Protein AF-A0A6L9J609-F1 (afdb_monomer)

Structure (mmCIF, N/CA/C/O backbone):
data_AF-A0A6L9J609-F1
#
_entry.id   AF-A0A6L9J609-F1
#
loop_
_atom_site.group_PDB
_atom_site.id
_atom_site.type_symbol
_atom_site.label_atom_id
_atom_site.label_alt_id
_atom_site.label_comp_id
_atom_site.label_asym_id
_atom_site.label_entity_id
_atom_site.label_seq_id
_atom_site.pdbx_PDB_ins_code
_atom_site.Cartn_x
_atom_site.Cartn_y
_atom_site.Cartn_z
_atom_site.occupancy
_atom_site.B_iso_or_equiv
_atom_site.auth_seq_id
_atom_site.auth_comp_id
_atom_site.auth_asym_id
_atom_site.auth_atom_id
_atom_site.pdbx_PDB_model_num
ATOM 1 N N . MET A 1 1 ? -33.074 -37.005 58.793 1.00 42.16 1 MET A N 1
ATOM 2 C CA . MET A 1 1 ? -33.582 -37.024 57.407 1.00 42.16 1 MET A CA 1
ATOM 3 C C . MET A 1 1 ? -34.047 -35.616 57.082 1.00 42.16 1 MET A C 1
ATOM 5 O O . MET A 1 1 ? -35.097 -35.226 57.562 1.00 42.16 1 MET A O 1
ATOM 9 N N . ASN A 1 2 ? -33.217 -34.836 56.387 1.00 37.22 2 ASN A N 1
ATOM 10 C CA . ASN A 1 2 ? -33.549 -33.485 55.930 1.00 37.22 2 ASN A CA 1
ATOM 11 C C . ASN A 1 2 ? -33.507 -33.498 54.402 1.00 37.22 2 ASN A C 1
ATOM 13 O O . ASN A 1 2 ? -32.431 -33.603 53.817 1.00 37.22 2 ASN A O 1
ATOM 17 N N . GLU A 1 3 ? -34.676 -33.423 53.775 1.00 45.78 3 GLU A N 1
ATOM 18 C CA . GLU A 1 3 ? -34.825 -33.213 52.338 1.00 45.78 3 GLU A CA 1
ATOM 19 C C . GLU A 1 3 ? -34.710 -31.711 52.047 1.00 45.78 3 GLU A C 1
ATOM 21 O O . GLU A 1 3 ? -35.581 -30.922 52.410 1.00 45.78 3 GLU A O 1
ATOM 26 N N . SER A 1 4 ? -33.611 -31.296 51.412 1.00 50.62 4 SER A N 1
ATOM 27 C CA . SER A 1 4 ? -33.460 -29.943 50.872 1.00 50.62 4 SER A CA 1
ATOM 28 C C . SER A 1 4 ? -33.868 -29.934 49.399 1.00 50.62 4 SER A C 1
ATOM 30 O O . SER A 1 4 ? -33.176 -30.498 48.549 1.00 50.62 4 SER A O 1
ATOM 32 N N . SER A 1 5 ? -34.987 -29.278 49.105 1.00 52.84 5 SER A N 1
ATOM 33 C CA . SER A 1 5 ? -35.517 -29.063 47.762 1.00 52.84 5 SER A CA 1
ATOM 34 C C . SER A 1 5 ? -34.639 -28.095 46.957 1.00 52.84 5 SER A C 1
ATOM 36 O O . SER A 1 5 ? -34.458 -26.924 47.299 1.00 52.84 5 SER A O 1
ATOM 38 N N . GLY A 1 6 ? -34.072 -28.599 45.859 1.00 51.84 6 GLY A N 1
ATOM 39 C CA . GLY A 1 6 ? -33.293 -27.822 44.900 1.00 51.84 6 GLY A CA 1
ATOM 40 C C . GLY A 1 6 ? -34.189 -26.939 44.029 1.00 51.84 6 GLY A C 1
ATOM 41 O O . GLY A 1 6 ? -34.990 -27.435 43.241 1.00 51.84 6 GLY A O 1
ATOM 42 N N . LYS A 1 7 ? -34.033 -25.616 44.150 1.00 52.66 7 LYS A N 1
ATOM 43 C CA . LYS A 1 7 ? -34.617 -24.628 43.233 1.00 52.66 7 LYS A CA 1
ATOM 44 C C . LYS A 1 7 ? -33.864 -24.651 41.901 1.00 52.66 7 LYS A C 1
ATOM 46 O O . LYS A 1 7 ? -32.691 -24.289 41.845 1.00 52.66 7 LYS A O 1
ATOM 51 N N . SER A 1 8 ? -34.557 -25.029 40.829 1.00 52.47 8 SER A N 1
ATOM 52 C CA . SER A 1 8 ? -34.090 -24.900 39.448 1.00 52.47 8 SER A CA 1
ATOM 53 C C . SER A 1 8 ? -34.000 -23.420 39.058 1.00 52.47 8 SER A C 1
ATOM 55 O O . SER A 1 8 ? -35.017 -22.725 38.983 1.00 52.47 8 SER A O 1
ATOM 57 N N . SER A 1 9 ? -32.789 -22.928 38.805 1.00 53.69 9 SER A N 1
ATOM 58 C CA . SER A 1 9 ? -32.545 -21.604 38.236 1.00 53.69 9 SER A CA 1
ATOM 59 C C . SER A 1 9 ? -32.968 -21.585 36.765 1.00 53.69 9 SER A C 1
ATOM 61 O O . SER A 1 9 ? -32.343 -22.202 35.906 1.00 53.69 9 SER A O 1
ATOM 63 N N . GLY A 1 10 ? -34.059 -20.875 36.476 1.00 53.47 10 GLY A N 1
ATOM 64 C CA . GLY A 1 10 ? -34.502 -20.597 35.115 1.00 53.47 10 GLY A CA 1
ATOM 65 C C . GLY A 1 10 ? -33.488 -19.715 34.390 1.00 53.47 10 GLY A C 1
ATOM 66 O O . GLY A 1 10 ? -33.320 -18.542 34.718 1.00 53.47 10 GLY A O 1
ATOM 67 N N . THR A 1 11 ? -32.810 -20.282 33.400 1.00 57.78 11 THR A N 1
ATOM 68 C CA . THR A 1 11 ? -31.999 -19.561 32.422 1.00 57.78 11 THR A CA 1
ATOM 69 C C . THR A 1 11 ? -32.924 -18.865 31.430 1.00 57.78 11 THR A C 1
ATOM 71 O O . THR A 1 11 ? -33.473 -19.481 30.519 1.00 57.78 11 THR A O 1
ATOM 74 N N . THR A 1 12 ? -33.115 -17.557 31.596 1.00 56.50 12 THR A N 1
ATOM 75 C CA . THR A 1 12 ? -33.746 -16.723 30.572 1.00 56.50 12 THR A CA 1
ATOM 76 C C . THR A 1 12 ? -32.845 -16.675 29.332 1.00 56.50 12 THR A C 1
ATOM 78 O O . THR A 1 12 ? -31.657 -16.357 29.447 1.00 56.50 12 THR A O 1
ATOM 81 N N . PRO A 1 13 ? -33.367 -16.985 28.132 1.00 56.38 13 PRO A N 1
ATOM 82 C CA . PRO A 1 13 ? -32.598 -16.863 26.907 1.00 56.38 13 PRO A CA 1
ATOM 83 C C . PRO A 1 13 ? -32.298 -15.382 26.665 1.00 56.38 13 PRO A C 1
ATOM 85 O O . PRO A 1 13 ? -33.198 -14.563 26.484 1.00 56.38 13 PRO A O 1
ATOM 88 N N . VAL A 1 14 ? -31.012 -15.031 26.684 1.00 54.59 14 VAL A N 1
ATOM 89 C CA . VAL A 1 14 ? -30.532 -13.713 26.267 1.00 54.59 14 VAL A CA 1
ATOM 90 C C . VAL A 1 14 ? -30.732 -13.624 24.760 1.00 54.59 14 VAL A C 1
ATOM 92 O O . VAL A 1 14 ? -29.898 -14.071 23.974 1.00 54.59 14 VAL A O 1
ATOM 95 N N . THR A 1 15 ? -31.867 -13.068 24.351 1.00 48.09 15 THR A N 1
ATOM 96 C CA . THR A 1 15 ? -32.141 -12.713 22.962 1.00 48.09 15 THR A CA 1
ATOM 97 C C . THR A 1 15 ? -31.188 -11.586 22.575 1.00 48.09 15 THR A C 1
ATOM 99 O O . THR A 1 15 ? -31.453 -10.407 22.807 1.00 48.09 15 THR A O 1
ATOM 102 N N . THR A 1 16 ? -30.029 -11.936 22.018 1.00 46.56 16 THR A N 1
ATOM 103 C CA . THR A 1 16 ? -29.123 -10.979 21.388 1.00 46.56 16 THR A CA 1
ATOM 104 C C . THR A 1 16 ? -29.813 -10.420 20.148 1.00 46.56 16 THR A C 1
ATOM 106 O O . THR A 1 16 ? -29.753 -10.981 19.057 1.00 46.56 16 THR A O 1
ATOM 109 N N . LEU A 1 17 ? -30.501 -9.291 20.326 1.00 42.16 17 LEU A N 1
ATOM 110 C C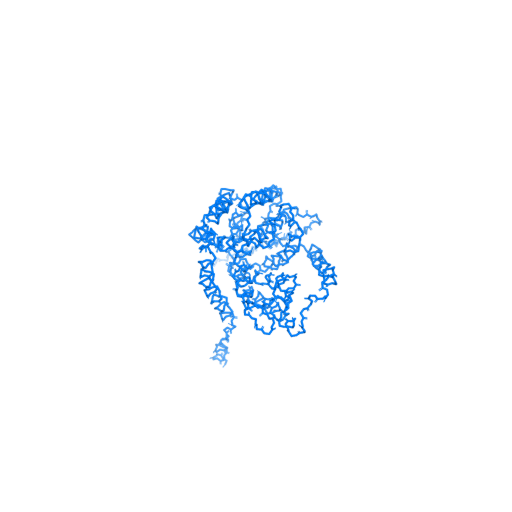A . LEU A 1 17 ? -30.987 -8.439 19.247 1.00 42.16 17 LEU A CA 1
ATOM 111 C C . LEU A 1 17 ? -29.778 -7.921 18.455 1.00 42.16 17 LEU A C 1
ATOM 113 O O . LEU A 1 17 ? -29.267 -6.824 18.680 1.00 42.16 17 LEU A O 1
ATOM 117 N N . HIS A 1 18 ? -29.296 -8.732 17.515 1.00 46.81 18 HIS A N 1
ATOM 118 C CA . HIS A 1 18 ? -28.440 -8.279 16.431 1.00 46.81 18 HIS A CA 1
ATOM 119 C C . HIS A 1 18 ? -29.287 -7.396 15.518 1.00 46.81 18 HIS A C 1
ATOM 121 O O . HIS A 1 18 ? -29.840 -7.852 14.520 1.00 46.81 18 HIS A O 1
ATOM 127 N N . GLY A 1 19 ? -29.410 -6.121 15.896 1.00 47.34 19 GLY A N 1
ATOM 128 C CA . GLY A 1 19 ? -29.986 -5.090 15.049 1.00 47.34 19 GLY A CA 1
ATOM 129 C C . GLY A 1 19 ? -29.306 -5.137 13.687 1.00 47.34 19 GLY A C 1
ATOM 130 O O . GLY A 1 19 ? -28.103 -4.900 13.569 1.00 47.34 19 GLY A O 1
ATOM 131 N N . THR A 1 20 ? -30.073 -5.502 12.664 1.00 47.97 20 THR A N 1
ATOM 132 C CA . THR A 1 20 ? -29.632 -5.464 11.275 1.00 47.97 20 THR A CA 1
ATOM 133 C C . THR A 1 20 ? -29.213 -4.034 10.946 1.00 47.97 20 THR A C 1
ATOM 135 O O . THR A 1 20 ? -30.042 -3.131 11.085 1.00 47.97 20 THR A O 1
ATOM 138 N N . PRO A 1 21 ? -27.956 -3.798 10.532 1.00 52.78 21 PRO A N 1
ATOM 139 C CA . PRO A 1 21 ? -27.494 -2.462 10.197 1.00 52.78 21 PRO A CA 1
ATOM 140 C C . PRO A 1 21 ? -28.328 -1.940 9.027 1.00 52.78 21 PRO A C 1
ATOM 142 O O . PRO A 1 21 ? -28.285 -2.483 7.921 1.00 52.78 21 PRO A O 1
ATOM 145 N N . THR A 1 22 ? -29.133 -0.916 9.298 1.00 50.44 22 THR A N 1
ATOM 146 C CA . THR A 1 22 ? -29.904 -0.186 8.296 1.00 50.44 22 THR A CA 1
ATOM 147 C C . THR A 1 22 ? -28.937 0.399 7.266 1.00 50.44 22 THR A C 1
ATOM 149 O O . THR A 1 22 ? -27.844 0.850 7.599 1.00 50.44 22 THR A O 1
ATOM 152 N N . GLY A 1 23 ? -29.296 0.299 5.984 1.00 48.47 23 GLY A N 1
ATOM 153 C CA . GLY A 1 23 ? -28.396 0.443 4.832 1.00 48.47 23 GLY A CA 1
ATOM 154 C C . GLY A 1 23 ? -27.880 1.852 4.520 1.00 48.47 23 GLY A C 1
ATOM 155 O O . GLY A 1 23 ? -27.708 2.172 3.344 1.00 48.47 23 GLY A O 1
ATOM 156 N N . THR A 1 24 ? -27.632 2.694 5.522 1.00 57.19 24 THR A N 1
ATOM 157 C CA . THR A 1 24 ? -26.923 3.960 5.330 1.00 57.19 24 THR A CA 1
ATOM 158 C C . THR A 1 24 ? -25.437 3.691 5.080 1.00 57.19 24 THR A C 1
ATOM 160 O O . THR A 1 24 ? -24.817 2.823 5.702 1.00 57.19 24 THR A O 1
ATOM 163 N N . LEU A 1 25 ? -24.857 4.408 4.112 1.00 60.28 25 LEU A N 1
ATOM 164 C CA . LEU A 1 25 ? -23.415 4.384 3.866 1.00 60.28 25 LEU A CA 1
ATOM 165 C C . LEU A 1 25 ? -22.706 4.806 5.157 1.00 60.28 25 LEU A C 1
ATOM 167 O O . LEU A 1 25 ? -22.912 5.910 5.659 1.00 60.28 25 LEU A O 1
ATOM 171 N N . ASN A 1 26 ? -21.894 3.911 5.716 1.00 83.06 26 ASN A N 1
ATOM 172 C CA . ASN A 1 26 ? -21.143 4.211 6.925 1.00 83.06 26 ASN A CA 1
ATOM 173 C C . ASN A 1 26 ? -19.957 5.108 6.543 1.00 83.06 26 ASN A C 1
ATOM 175 O O . ASN A 1 26 ? -18.931 4.624 6.058 1.00 83.06 26 ASN A O 1
ATOM 179 N N . ASN A 1 27 ? -20.106 6.418 6.755 1.00 89.56 27 ASN A N 1
ATOM 180 C CA . ASN A 1 27 ? -19.077 7.417 6.456 1.00 89.56 27 ASN A CA 1
ATOM 181 C C . ASN A 1 27 ? -17.735 7.091 7.131 1.00 89.56 27 ASN A C 1
ATOM 183 O O . ASN A 1 27 ? -16.687 7.320 6.529 1.00 89.56 27 ASN A O 1
ATOM 187 N N . THR A 1 28 ? -17.749 6.492 8.330 1.00 90.44 28 THR A N 1
ATOM 188 C CA . THR A 1 28 ? -16.535 6.053 9.038 1.00 90.44 28 THR A CA 1
ATOM 189 C C . THR A 1 28 ? -15.755 5.037 8.207 1.00 90.44 28 THR A C 1
ATOM 191 O O . THR A 1 28 ? -14.544 5.180 8.033 1.00 90.44 28 THR A O 1
ATOM 194 N N . ARG A 1 29 ? -16.444 4.064 7.602 1.00 91.56 29 ARG A N 1
ATOM 195 C CA . ARG A 1 29 ? -15.825 3.041 6.747 1.00 91.56 29 ARG A CA 1
ATOM 196 C C . ARG A 1 29 ? -15.180 3.616 5.499 1.00 91.56 29 ARG A C 1
ATOM 198 O O . ARG A 1 29 ? -14.030 3.300 5.210 1.00 91.56 29 ARG A O 1
ATOM 205 N N . TRP A 1 30 ? -15.873 4.495 4.791 1.00 92.69 30 TRP A N 1
ATOM 206 C CA . TRP A 1 30 ? -15.307 5.109 3.591 1.00 92.69 30 TRP A CA 1
ATOM 207 C C . TRP A 1 30 ? -14.124 6.023 3.908 1.00 92.69 30 TRP A C 1
ATOM 209 O O . TRP A 1 30 ? -13.117 5.971 3.207 1.00 92.69 30 TRP A O 1
ATOM 219 N N . SER A 1 31 ? -14.175 6.773 5.013 1.00 93.69 31 SER A N 1
ATOM 220 C CA . SER A 1 31 ? -13.016 7.553 5.464 1.00 93.69 31 SER A CA 1
ATOM 221 C C . SER A 1 31 ? -11.829 6.684 5.898 1.00 93.69 31 SER A C 1
ATOM 223 O O . SER A 1 31 ? -10.686 7.057 5.647 1.00 93.69 31 SER A O 1
ATOM 225 N N . TRP A 1 32 ? -12.075 5.502 6.479 1.00 92.12 32 TRP A N 1
ATOM 226 C CA . TRP A 1 32 ? -11.024 4.525 6.780 1.00 92.12 32 TRP A CA 1
ATOM 227 C C . TRP A 1 32 ? -10.351 4.023 5.502 1.00 92.12 32 TRP A C 1
ATOM 229 O O . TRP A 1 32 ? -9.127 3.993 5.404 1.00 92.12 32 TRP A O 1
ATOM 239 N N . TYR A 1 33 ? -11.150 3.672 4.498 1.00 92.88 33 TYR A N 1
ATOM 240 C CA . TYR A 1 33 ? -10.638 3.200 3.219 1.00 92.88 33 TYR A CA 1
ATOM 241 C C . TYR A 1 33 ? -9.883 4.267 2.438 1.00 92.88 33 TYR A C 1
ATOM 243 O O . TYR A 1 33 ? -8.847 3.956 1.849 1.00 92.88 33 TYR A O 1
ATOM 251 N N . LEU A 1 34 ? -10.346 5.516 2.484 1.00 94.62 34 LEU A N 1
ATOM 252 C CA . LEU A 1 34 ? -9.612 6.651 1.937 1.00 94.62 34 LEU A CA 1
ATOM 253 C C . LEU A 1 34 ? -8.248 6.799 2.619 1.00 94.62 34 LEU A C 1
ATOM 255 O O . LEU A 1 34 ? -7.237 6.904 1.932 1.00 94.62 34 LEU A O 1
ATOM 259 N N . LEU A 1 35 ? -8.210 6.755 3.954 1.00 94.44 35 LEU A N 1
ATOM 260 C CA . LEU A 1 35 ? -6.973 6.864 4.725 1.00 94.44 35 LEU A CA 1
ATOM 261 C C . LEU A 1 35 ? -5.983 5.746 4.385 1.00 94.44 35 LEU A C 1
ATOM 263 O O . LEU A 1 35 ? -4.826 6.026 4.083 1.00 94.44 35 LEU A O 1
ATOM 267 N N . VAL A 1 36 ? -6.438 4.490 4.411 1.00 93.06 36 VAL A N 1
ATOM 268 C CA . VAL A 1 36 ? -5.586 3.333 4.107 1.00 93.06 36 VAL A CA 1
ATOM 269 C C . VAL A 1 36 ? -5.077 3.392 2.670 1.00 93.06 36 VAL A C 1
ATOM 271 O O . VAL A 1 36 ? -3.892 3.169 2.451 1.00 93.06 36 VAL A O 1
ATOM 274 N N . SER A 1 37 ? -5.933 3.744 1.707 1.00 93.56 37 SER A N 1
ATOM 275 C CA . SER A 1 37 ? -5.527 3.858 0.301 1.00 93.56 37 SER A CA 1
ATOM 276 C C . SER A 1 37 ? -4.524 4.985 0.095 1.00 93.56 37 SER A C 1
ATOM 278 O O . SER A 1 37 ? -3.512 4.772 -0.556 1.00 93.56 37 SER A O 1
ATOM 280 N N . LEU A 1 38 ? -4.755 6.165 0.678 1.00 92.94 38 LEU A N 1
ATOM 281 C CA . LEU A 1 38 ? -3.826 7.289 0.566 1.00 92.94 38 LEU A CA 1
ATOM 282 C C . LEU A 1 38 ? -2.466 6.956 1.165 1.00 92.94 38 LEU A C 1
ATOM 284 O O . LEU A 1 38 ? -1.452 7.187 0.516 1.00 92.94 38 LEU A O 1
ATOM 288 N N . ILE A 1 39 ? -2.435 6.387 2.371 1.00 91.00 39 ILE A N 1
ATOM 289 C CA . ILE A 1 39 ? -1.185 5.994 3.025 1.00 91.00 39 ILE A CA 1
ATOM 290 C C . ILE A 1 39 ? -0.462 4.929 2.199 1.00 91.00 39 ILE A C 1
ATOM 292 O O . ILE A 1 39 ? 0.729 5.080 1.936 1.00 91.00 39 ILE A O 1
ATOM 296 N N . ALA A 1 40 ? -1.165 3.881 1.770 1.00 91.19 40 ALA A N 1
ATOM 297 C CA . ALA A 1 40 ? -0.562 2.790 1.019 1.00 91.19 40 ALA A CA 1
ATOM 298 C C . ALA A 1 40 ? -0.049 3.256 -0.349 1.00 91.19 40 ALA A C 1
ATOM 300 O O . ALA A 1 40 ? 1.119 3.063 -0.655 1.00 91.19 40 ALA A O 1
ATOM 301 N N . VAL A 1 41 ? -0.863 3.968 -1.133 1.00 89.62 41 VAL A N 1
ATOM 302 C CA . VAL A 1 41 ? -0.465 4.479 -2.456 1.00 89.62 41 VAL A CA 1
ATOM 303 C C . VAL A 1 41 ? 0.649 5.517 -2.345 1.00 89.62 41 VAL A C 1
ATOM 305 O O . VAL A 1 41 ? 1.598 5.459 -3.116 1.00 89.62 41 VAL A O 1
ATOM 308 N N . THR A 1 42 ? 0.609 6.417 -1.356 1.00 86.56 42 THR A N 1
ATOM 309 C CA . THR A 1 42 ? 1.709 7.374 -1.133 1.00 86.56 42 THR A CA 1
ATOM 310 C C . THR A 1 42 ? 2.984 6.625 -0.764 1.00 86.56 42 THR A C 1
ATOM 312 O O . THR A 1 42 ? 4.073 7.024 -1.160 1.00 86.56 42 THR A O 1
ATOM 315 N N . SER A 1 43 ? 2.861 5.512 -0.040 1.00 84.06 43 SER A N 1
ATOM 316 C CA . SER A 1 43 ? 4.015 4.694 0.311 1.00 84.06 43 SER A CA 1
ATOM 317 C C . SER A 1 43 ? 4.540 3.865 -0.869 1.00 84.06 43 SER A C 1
ATOM 319 O O . SER A 1 43 ? 5.748 3.723 -1.010 1.00 84.06 43 SER A O 1
ATOM 321 N N . ALA A 1 44 ? 3.669 3.375 -1.755 1.00 81.75 44 ALA A N 1
ATOM 322 C CA . ALA A 1 44 ? 4.059 2.673 -2.979 1.00 81.75 44 ALA A CA 1
ATOM 323 C C . ALA A 1 44 ? 4.714 3.604 -4.002 1.00 81.75 44 ALA A C 1
ATOM 325 O O . ALA A 1 44 ? 5.777 3.287 -4.524 1.00 81.75 44 ALA A O 1
ATOM 326 N N . GLU A 1 45 ? 4.075 4.730 -4.297 1.00 77.12 45 GLU A N 1
ATOM 327 C CA . GLU A 1 45 ? 4.395 5.591 -5.440 1.00 77.12 45 GLU A CA 1
ATOM 328 C C . GLU A 1 45 ? 5.179 6.826 -5.021 1.00 77.12 45 GLU A C 1
ATOM 330 O O . GLU A 1 45 ? 6.158 7.216 -5.648 1.00 77.12 45 GLU A O 1
ATOM 335 N N . GLY A 1 46 ? 4.769 7.429 -3.910 1.00 67.38 46 GLY A N 1
ATOM 336 C CA . GLY A 1 46 ? 5.399 8.629 -3.392 1.00 67.38 46 GLY A CA 1
ATOM 337 C C . GLY A 1 46 ? 6.802 8.395 -2.869 1.00 67.38 46 GLY A C 1
ATOM 338 O O . GLY A 1 46 ? 7.688 9.210 -3.102 1.00 67.38 46 GLY A O 1
ATOM 339 N N . LEU A 1 47 ? 7.009 7.264 -2.191 1.00 65.12 47 LEU A N 1
ATOM 340 C CA . LEU A 1 47 ? 8.334 6.896 -1.710 1.00 65.12 47 LEU A CA 1
ATOM 341 C C . LEU A 1 47 ? 9.228 6.361 -2.813 1.00 65.12 47 LEU A C 1
ATOM 343 O O . LEU A 1 47 ? 10.432 6.513 -2.682 1.00 65.12 47 LEU A O 1
ATOM 347 N N . SER A 1 48 ? 8.662 5.739 -3.854 1.00 63.53 48 SER A N 1
ATOM 348 C CA . SER A 1 48 ? 9.429 5.175 -4.971 1.00 63.53 48 SER A CA 1
ATOM 349 C C . SER A 1 48 ? 9.770 6.225 -6.019 1.00 63.53 48 SER A C 1
ATOM 351 O O . SER A 1 48 ? 10.646 5.993 -6.844 1.00 63.53 48 SER A O 1
ATOM 353 N N . TRP A 1 49 ? 9.048 7.349 -5.997 1.00 66.12 49 TRP A N 1
ATOM 354 C CA . TRP A 1 49 ? 9.024 8.366 -7.038 1.00 66.12 49 TRP A CA 1
ATOM 355 C C . TRP A 1 49 ? 8.721 7.798 -8.438 1.00 66.12 49 TRP A C 1
ATOM 357 O O . TRP A 1 49 ? 9.122 8.369 -9.447 1.00 66.12 49 TRP A O 1
ATOM 367 N N . SER A 1 50 ? 7.994 6.674 -8.530 1.00 57.44 50 SER A N 1
ATOM 368 C CA . SER A 1 50 ? 7.659 6.083 -9.835 1.00 57.44 50 SER A CA 1
ATOM 369 C C . SER A 1 50 ? 6.544 6.809 -10.584 1.00 57.44 50 SER A C 1
ATOM 371 O O . SER A 1 50 ? 6.387 6.615 -11.787 1.00 57.44 50 SER A O 1
ATOM 373 N N . THR A 1 51 ? 5.774 7.651 -9.900 1.00 55.81 51 THR A N 1
ATOM 374 C CA . THR A 1 51 ? 4.758 8.531 -10.486 1.00 55.81 51 THR A CA 1
ATOM 375 C C . THR A 1 51 ? 4.737 9.842 -9.703 1.00 55.81 51 THR A C 1
ATOM 377 O O . THR A 1 51 ? 5.154 9.857 -8.537 1.00 55.81 51 THR A O 1
ATOM 380 N N . PRO A 1 52 ? 4.296 10.973 -10.293 1.00 56.88 52 PRO A N 1
ATOM 381 C CA . PRO A 1 52 ? 4.126 12.171 -9.499 1.00 56.88 52 PRO A CA 1
ATOM 382 C C . PRO A 1 52 ? 3.147 11.841 -8.372 1.00 56.88 52 PRO A C 1
ATOM 384 O O . PRO A 1 52 ? 2.068 11.290 -8.588 1.00 56.88 52 PRO A O 1
ATOM 387 N N . LEU A 1 53 ? 3.605 12.123 -7.160 1.00 64.69 53 LEU A N 1
ATOM 388 C CA . LEU A 1 53 ? 2.893 11.987 -5.900 1.00 64.69 53 LEU A CA 1
ATOM 389 C C . LEU A 1 53 ? 1.379 12.288 -6.040 1.00 64.69 53 LEU A C 1
ATOM 391 O O . LEU A 1 53 ? 0.990 13.207 -6.760 1.00 64.69 53 LEU A O 1
ATOM 395 N N . ILE A 1 54 ? 0.523 11.515 -5.346 1.00 68.12 54 ILE A N 1
ATOM 396 C CA . ILE A 1 54 ? -0.939 11.411 -5.596 1.00 68.12 54 ILE A CA 1
ATOM 397 C C . ILE A 1 54 ? -1.598 12.768 -5.819 1.00 68.12 54 ILE A C 1
ATOM 399 O O . ILE A 1 54 ? -2.388 12.940 -6.747 1.00 68.12 54 ILE A O 1
ATOM 403 N N . PHE A 1 55 ? -1.276 13.734 -4.965 1.00 73.25 55 PHE A N 1
ATOM 404 C CA . PHE A 1 55 ? -1.693 15.109 -5.163 1.00 73.25 55 PHE A CA 1
ATOM 405 C C . PHE A 1 55 ? -0.576 15.958 -5.782 1.00 73.25 55 PHE A C 1
ATOM 407 O O . PHE A 1 55 ? 0.534 15.960 -5.240 1.00 73.25 55 PHE A O 1
ATOM 414 N N . PRO A 1 56 ? -0.881 16.745 -6.835 1.00 69.94 56 PRO A N 1
ATOM 415 C CA . PRO A 1 56 ? -2.206 16.920 -7.460 1.00 69.94 56 PRO A CA 1
ATOM 416 C C . PRO A 1 56 ? -2.512 15.975 -8.640 1.00 69.94 56 PRO A C 1
ATOM 418 O O . PRO A 1 56 ? -3.658 15.907 -9.075 1.00 69.94 56 PRO A O 1
ATOM 421 N N . THR A 1 57 ? -1.522 15.271 -9.186 1.00 73.38 57 THR A N 1
ATOM 422 C CA . THR A 1 57 ? 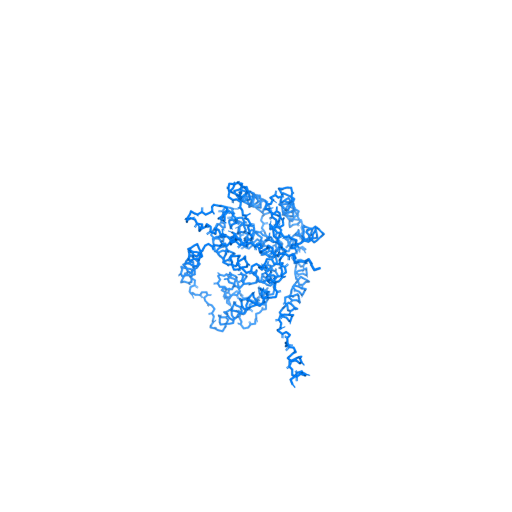-1.610 14.654 -10.525 1.00 73.38 57 THR A CA 1
ATOM 423 C C . THR A 1 57 ? -1.848 13.143 -10.520 1.00 73.38 57 THR A C 1
ATOM 425 O O . THR A 1 57 ? -2.334 12.599 -11.509 1.00 73.38 57 THR A O 1
ATOM 428 N N . GLY A 1 58 ? -1.563 12.454 -9.416 1.00 77.62 58 GLY A N 1
ATOM 429 C CA . GLY A 1 58 ? -1.674 10.999 -9.280 1.00 77.62 58 GLY A CA 1
ATOM 430 C C . GLY A 1 58 ? -3.029 10.478 -8.775 1.00 77.62 58 GLY A C 1
ATOM 431 O O . GLY A 1 58 ? -3.111 9.327 -8.348 1.00 77.62 58 GLY A O 1
ATOM 432 N N . ILE A 1 59 ? -4.109 11.272 -8.811 1.00 84.00 59 ILE A N 1
ATOM 433 C CA . ILE A 1 59 ? -5.450 10.847 -8.343 1.00 84.00 59 ILE A CA 1
ATOM 434 C C . ILE A 1 59 ? -5.911 9.566 -9.046 1.00 84.00 59 ILE A C 1
ATOM 436 O O . ILE A 1 59 ? -6.505 8.684 -8.428 1.00 84.00 59 ILE A O 1
ATOM 440 N N . PHE A 1 60 ? -5.609 9.437 -10.335 1.00 83.44 60 PHE A N 1
ATOM 441 C CA . PHE A 1 60 ? -5.952 8.246 -11.095 1.00 83.44 60 PHE A CA 1
ATOM 442 C C . PHE A 1 60 ? -5.246 6.983 -10.559 1.00 83.44 60 PHE A C 1
ATOM 444 O O . PHE A 1 60 ? -5.873 5.931 -10.413 1.00 83.44 60 PHE A O 1
ATOM 451 N N . VAL A 1 61 ? -3.975 7.106 -10.161 1.00 84.31 61 VAL A N 1
ATOM 452 C CA . VAL A 1 61 ? -3.206 6.021 -9.532 1.00 84.31 61 VAL A CA 1
ATOM 453 C C . VAL A 1 61 ? -3.829 5.627 -8.194 1.00 84.31 61 VAL A C 1
ATOM 455 O O . VAL A 1 61 ? -3.997 4.438 -7.923 1.00 84.31 61 VAL A O 1
ATOM 458 N N . LEU A 1 62 ? -4.277 6.608 -7.399 1.00 88.69 62 LEU A N 1
ATOM 459 C CA . LEU A 1 62 ? -5.025 6.347 -6.167 1.00 88.69 62 LEU A CA 1
ATOM 460 C C . LEU A 1 62 ? -6.307 5.550 -6.428 1.00 88.69 62 LEU A C 1
ATOM 462 O O . LEU A 1 62 ? -6.622 4.668 -5.635 1.00 88.69 62 LEU A O 1
ATOM 466 N N . VAL A 1 63 ? -7.037 5.817 -7.514 1.00 89.31 63 VAL A N 1
ATOM 467 C CA . VAL A 1 63 ? -8.244 5.047 -7.853 1.00 89.31 63 VAL A CA 1
ATOM 468 C C . VAL A 1 63 ? -7.883 3.601 -8.184 1.00 89.31 63 VAL A C 1
ATOM 470 O O . VAL A 1 63 ? -8.430 2.690 -7.563 1.00 89.31 63 VAL A O 1
ATOM 473 N N . ILE A 1 64 ? -6.941 3.374 -9.106 1.00 87.25 64 ILE A N 1
ATOM 474 C CA . ILE A 1 64 ? -6.523 2.019 -9.494 1.00 87.25 64 ILE A CA 1
ATOM 475 C C . ILE A 1 64 ? -6.056 1.231 -8.273 1.00 87.25 64 ILE A C 1
ATOM 477 O O . ILE A 1 64 ? -6.571 0.150 -7.972 1.00 87.25 64 ILE A O 1
ATOM 481 N N . TYR A 1 65 ? -5.050 1.758 -7.582 1.00 89.69 65 TYR A N 1
ATOM 482 C CA . TYR A 1 65 ? -4.399 1.040 -6.502 1.00 89.69 65 TYR A CA 1
ATOM 483 C C . TYR A 1 65 ? -5.326 0.948 -5.293 1.00 89.69 65 TYR A C 1
ATOM 485 O O . TYR A 1 65 ? -5.439 -0.113 -4.682 1.00 89.69 65 TYR A O 1
ATOM 493 N N . GLY A 1 66 ? -6.042 2.030 -4.975 1.00 93.06 66 GLY A N 1
ATOM 494 C CA . GLY A 1 66 ? -7.007 2.085 -3.883 1.00 93.06 66 GLY A CA 1
ATOM 495 C C . GLY A 1 66 ? -8.041 0.972 -3.983 1.00 93.06 66 GLY A C 1
ATOM 496 O O . GLY A 1 66 ? -8.244 0.253 -3.011 1.00 93.06 66 GLY A O 1
ATOM 497 N N . LEU A 1 67 ? -8.623 0.730 -5.163 1.00 94.50 67 LEU A N 1
ATOM 498 C CA . LEU A 1 67 ? -9.570 -0.378 -5.348 1.00 94.50 67 LEU A CA 1
ATOM 499 C C . LEU A 1 67 ? -8.960 -1.741 -4.965 1.00 94.50 67 LEU A C 1
ATOM 501 O O . LEU A 1 67 ? -9.612 -2.530 -4.278 1.00 94.50 67 LEU A O 1
ATOM 505 N N . HIS A 1 68 ? -7.700 -1.997 -5.328 1.00 94.00 68 HIS A N 1
ATOM 506 C CA . HIS A 1 68 ? -6.992 -3.224 -4.949 1.00 94.00 68 HIS A CA 1
ATOM 507 C C . HIS A 1 68 ? -6.728 -3.286 -3.436 1.00 94.00 68 HIS A C 1
ATOM 509 O O . HIS A 1 68 ? -7.031 -4.305 -2.809 1.00 94.00 68 HIS A O 1
ATOM 515 N N . TYR A 1 69 ? -6.269 -2.189 -2.819 1.00 94.88 69 TYR A N 1
ATOM 516 C CA . TYR A 1 69 ? -6.127 -2.093 -1.359 1.00 94.88 69 TYR A CA 1
ATOM 517 C C . TYR A 1 69 ? -7.446 -2.380 -0.641 1.00 94.88 69 TYR A C 1
ATOM 519 O O . TYR A 1 69 ? -7.458 -3.134 0.330 1.00 94.88 69 TYR A O 1
ATOM 527 N N . LEU A 1 70 ? -8.568 -1.841 -1.125 1.00 95.44 70 LEU A N 1
ATOM 528 C CA . LEU A 1 70 ? -9.893 -2.049 -0.539 1.00 95.44 70 LEU A CA 1
ATOM 529 C C . LEU A 1 70 ? -10.305 -3.523 -0.579 1.00 95.44 70 LEU A C 1
ATOM 531 O O . LEU A 1 70 ? -10.776 -4.044 0.432 1.00 95.44 70 LEU A O 1
ATOM 535 N N . LEU A 1 71 ? -10.119 -4.206 -1.713 1.00 95.44 71 LEU A N 1
ATOM 536 C CA . LEU A 1 71 ? -10.459 -5.626 -1.854 1.00 95.44 71 LEU A CA 1
ATOM 537 C C . LEU A 1 71 ? -9.612 -6.510 -0.934 1.00 95.44 71 LEU A C 1
ATOM 539 O O . LEU A 1 71 ? -10.150 -7.388 -0.252 1.00 95.44 71 LEU A O 1
ATOM 543 N N . ILE A 1 72 ? -8.302 -6.260 -0.875 1.00 95.62 72 ILE A N 1
ATOM 544 C CA . ILE A 1 72 ? -7.390 -7.020 -0.015 1.00 95.62 72 ILE A CA 1
ATOM 545 C C . ILE A 1 72 ? -7.660 -6.727 1.462 1.00 95.62 72 ILE A C 1
ATOM 547 O O . ILE A 1 72 ? -7.733 -7.659 2.264 1.00 95.62 72 ILE A O 1
ATOM 551 N N . MET A 1 73 ? -7.898 -5.468 1.833 1.00 94.25 73 MET A N 1
ATOM 552 C CA . MET A 1 73 ? -8.253 -5.111 3.205 1.00 94.25 73 MET A CA 1
ATOM 553 C C . MET A 1 73 ? -9.609 -5.675 3.624 1.00 94.25 73 MET A C 1
ATOM 555 O O . MET A 1 73 ? -9.697 -6.223 4.720 1.00 94.25 73 MET A O 1
ATOM 559 N N . ASP A 1 74 ? -10.649 -5.618 2.782 1.00 95.00 74 ASP A N 1
ATOM 560 C CA . ASP A 1 74 ? -11.936 -6.280 3.058 1.00 95.00 74 ASP A CA 1
ATOM 561 C C . ASP A 1 74 ? -11.730 -7.777 3.303 1.00 95.00 74 ASP A C 1
ATOM 563 O O . ASP A 1 74 ? -12.236 -8.328 4.285 1.00 95.00 74 ASP A O 1
ATOM 567 N N . PHE A 1 75 ? -10.936 -8.437 2.455 1.00 94.56 75 PHE A N 1
ATOM 568 C CA . PHE A 1 75 ? -10.619 -9.849 2.621 1.00 94.56 75 PHE A CA 1
ATOM 569 C C . PHE A 1 75 ? -9.920 -10.130 3.958 1.00 94.56 75 PHE A C 1
ATOM 571 O O . PHE A 1 75 ? -10.368 -11.000 4.707 1.00 94.56 75 PHE A O 1
ATOM 578 N N . LEU A 1 76 ? -8.856 -9.397 4.287 1.00 92.75 76 LEU A N 1
ATOM 579 C CA . LEU A 1 76 ? -8.086 -9.599 5.516 1.00 92.75 76 LEU A CA 1
ATOM 580 C C . LEU A 1 76 ? -8.913 -9.308 6.774 1.00 92.75 76 LEU A C 1
ATOM 582 O O . LEU A 1 76 ? -8.935 -10.122 7.700 1.00 92.75 76 LEU A O 1
ATOM 586 N N . VAL A 1 77 ? -9.658 -8.200 6.786 1.00 91.44 77 VAL A N 1
ATOM 587 C CA . VAL A 1 77 ? -10.540 -7.797 7.889 1.00 91.44 77 VAL A CA 1
ATOM 588 C C . VAL A 1 77 ? -11.606 -8.856 8.160 1.00 91.44 77 VAL A C 1
ATOM 590 O O . VAL A 1 77 ? -11.766 -9.304 9.295 1.00 91.44 77 VAL A O 1
ATOM 593 N N . ARG A 1 78 ? -12.320 -9.312 7.123 1.00 90.56 78 ARG A N 1
ATOM 594 C CA . ARG A 1 78 ? -13.381 -10.328 7.261 1.00 90.56 78 ARG A CA 1
ATOM 595 C C . ARG A 1 78 ? -12.869 -11.651 7.797 1.00 90.56 78 ARG A C 1
ATOM 597 O O . ARG A 1 78 ? -13.631 -12.433 8.360 1.00 90.56 78 ARG A O 1
ATOM 604 N N . ARG A 1 79 ? -11.591 -11.930 7.564 1.00 89.31 79 ARG A N 1
ATOM 605 C CA . ARG A 1 79 ? -10.912 -13.138 8.030 1.00 89.31 79 ARG A CA 1
ATOM 606 C C . ARG A 1 79 ? -10.160 -12.919 9.340 1.00 89.31 79 ARG A C 1
ATOM 608 O O . ARG A 1 79 ? -9.524 -13.866 9.797 1.00 89.31 79 ARG A O 1
ATOM 615 N N . ARG A 1 80 ? -10.243 -11.713 9.924 1.00 88.06 80 ARG A N 1
ATOM 616 C CA . ARG A 1 80 ? -9.491 -11.284 11.111 1.00 88.06 80 ARG A CA 1
ATOM 617 C C . ARG A 1 80 ? -8.009 -11.661 10.991 1.00 88.06 80 ARG A C 1
ATOM 619 O O . ARG A 1 80 ? -7.418 -12.238 11.894 1.00 88.06 80 ARG A O 1
ATOM 626 N N . ALA A 1 81 ? -7.435 -11.393 9.821 1.00 89.19 81 ALA A N 1
ATOM 627 C CA . ALA A 1 81 ? -6.057 -11.712 9.471 1.00 89.19 81 ALA A CA 1
ATOM 628 C C . ALA A 1 81 ? -5.276 -10.409 9.258 1.00 89.19 81 ALA A C 1
ATOM 630 O O . ALA A 1 81 ? -4.869 -10.093 8.148 1.00 89.19 81 ALA A O 1
ATOM 631 N N . LEU A 1 82 ? -5.106 -9.623 10.323 1.00 89.06 82 LEU A N 1
ATOM 632 C CA . LEU A 1 82 ? -4.390 -8.339 10.281 1.00 89.06 82 LEU A CA 1
ATOM 633 C C . LEU A 1 82 ? -2.995 -8.419 10.907 1.00 89.06 82 LEU A C 1
ATOM 635 O O . LEU A 1 82 ? -2.486 -7.430 11.418 1.00 89.06 82 LEU A O 1
ATOM 639 N N . THR A 1 83 ? -2.364 -9.591 10.899 1.00 87.94 83 THR A N 1
ATOM 640 C CA . THR A 1 83 ? -0.963 -9.716 11.321 1.00 87.94 83 THR A CA 1
ATOM 641 C C . THR A 1 83 ? -0.052 -9.013 10.310 1.00 87.94 83 THR A C 1
ATOM 643 O O . THR A 1 83 ? -0.393 -8.889 9.131 1.00 87.94 83 THR A O 1
ATOM 646 N N . LEU A 1 84 ? 1.154 -8.619 10.734 1.00 87.88 84 LEU A N 1
ATOM 647 C CA . LEU A 1 84 ? 2.155 -8.056 9.816 1.00 87.88 84 LEU A CA 1
ATOM 648 C C . LEU A 1 84 ? 2.429 -9.002 8.637 1.00 87.88 84 LEU A C 1
ATOM 650 O O . LEU A 1 84 ? 2.593 -8.575 7.500 1.00 87.88 84 LEU A O 1
ATOM 654 N N . ARG A 1 85 ? 2.401 -10.305 8.925 1.00 89.31 85 ARG A N 1
ATOM 655 C CA . ARG A 1 85 ? 2.558 -11.387 7.962 1.00 89.31 85 ARG A CA 1
ATOM 656 C C . ARG A 1 85 ? 1.462 -11.390 6.893 1.00 89.31 85 ARG A C 1
ATOM 658 O O . ARG A 1 85 ? 1.764 -11.468 5.705 1.00 89.31 85 ARG A O 1
ATOM 665 N N . ALA A 1 86 ? 0.201 -11.330 7.311 1.00 91.81 86 ALA A N 1
ATOM 666 C CA . ALA A 1 86 ? -0.940 -11.318 6.405 1.00 91.81 86 ALA A CA 1
ATOM 667 C C . ALA A 1 86 ? -0.982 -10.039 5.566 1.00 91.81 86 ALA A C 1
ATOM 669 O O . ALA A 1 86 ? -1.276 -10.107 4.374 1.00 91.81 86 ALA A O 1
ATOM 670 N N . LEU A 1 87 ? -0.620 -8.897 6.158 1.00 93.56 87 LEU A N 1
ATOM 671 C CA . LEU A 1 87 ? -0.500 -7.636 5.432 1.00 93.56 87 LEU A CA 1
ATOM 672 C C . LEU A 1 87 ? 0.630 -7.686 4.391 1.00 93.56 87 LEU A C 1
ATOM 674 O O . LEU A 1 87 ? 0.411 -7.255 3.265 1.00 93.56 87 LEU A O 1
ATOM 678 N N . ALA A 1 88 ? 1.789 -8.274 4.712 1.00 92.94 88 ALA A N 1
ATOM 679 C CA . ALA A 1 88 ? 2.895 -8.428 3.759 1.00 92.94 88 ALA A CA 1
ATOM 680 C C . ALA A 1 88 ? 2.509 -9.284 2.548 1.00 92.94 88 ALA A C 1
ATOM 682 O O . ALA A 1 88 ? 2.748 -8.894 1.408 1.00 92.94 88 ALA A O 1
ATOM 683 N N . VAL A 1 89 ? 1.835 -10.417 2.770 1.00 94.38 89 VAL A N 1
ATOM 684 C CA . VAL A 1 89 ? 1.322 -11.230 1.655 1.00 94.38 89 VAL A CA 1
ATOM 685 C C . VAL A 1 89 ? 0.198 -10.515 0.907 1.00 94.38 89 VAL A C 1
ATOM 687 O O . VAL A 1 89 ? 0.125 -10.623 -0.313 1.00 94.38 89 VAL A O 1
ATOM 690 N N . GLY A 1 90 ? -0.634 -9.734 1.599 1.00 95.62 90 GLY A N 1
ATOM 691 C CA . GLY A 1 90 ? -1.591 -8.836 0.956 1.00 95.62 90 GLY A CA 1
ATOM 692 C C . GLY A 1 90 ? -0.903 -7.861 -0.002 1.00 95.62 90 GLY A C 1
ATOM 693 O O . GLY A 1 90 ? -1.354 -7.707 -1.130 1.00 95.62 90 GLY A O 1
ATOM 694 N N . GLY A 1 91 ? 0.228 -7.279 0.407 1.00 95.00 91 GLY A N 1
ATOM 695 C CA . GLY A 1 91 ? 1.042 -6.404 -0.434 1.00 95.00 91 GLY A CA 1
ATOM 696 C C . GLY A 1 91 ? 1.648 -7.116 -1.641 1.00 95.00 91 GLY A C 1
ATOM 697 O O . GLY A 1 91 ? 1.685 -6.530 -2.712 1.00 95.00 91 GLY A O 1
ATOM 698 N N . VAL A 1 92 ? 2.022 -8.395 -1.527 1.00 94.31 92 VAL A N 1
ATOM 699 C CA . VAL A 1 92 ? 2.441 -9.199 -2.693 1.00 94.31 92 VAL A CA 1
ATOM 700 C C . VAL A 1 92 ? 1.306 -9.393 -3.689 1.00 94.31 92 VAL A C 1
ATOM 702 O O . VAL A 1 92 ? 1.533 -9.265 -4.889 1.00 94.31 92 VAL A O 1
ATOM 705 N N . VAL A 1 93 ? 0.086 -9.679 -3.216 1.00 95.12 93 VAL A N 1
ATOM 706 C CA . VAL A 1 93 ? -1.073 -9.772 -4.118 1.00 95.12 93 VAL A CA 1
ATOM 707 C C . VAL A 1 93 ? -1.273 -8.444 -4.832 1.00 95.12 93 VAL A C 1
ATOM 709 O O 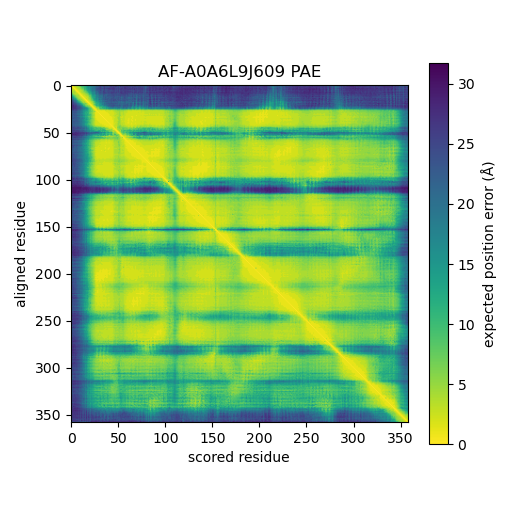. VAL A 1 93 ? -1.440 -8.442 -6.046 1.00 95.12 93 VAL A O 1
ATOM 712 N N . ILE A 1 94 ? -1.195 -7.326 -4.104 1.00 93.44 94 ILE A N 1
ATOM 713 C CA . ILE A 1 94 ? -1.313 -5.996 -4.701 1.00 93.44 94 ILE A CA 1
ATOM 714 C C . ILE A 1 94 ? -0.218 -5.781 -5.733 1.00 93.44 94 ILE A C 1
ATOM 716 O O . ILE A 1 94 ? -0.563 -5.536 -6.878 1.00 93.44 94 ILE A O 1
ATOM 720 N N . GLY A 1 95 ? 1.051 -5.988 -5.378 1.00 91.69 95 GLY A N 1
ATOM 721 C CA . GLY A 1 95 ? 2.180 -5.840 -6.290 1.00 91.69 95 GLY A CA 1
ATOM 722 C C . GLY A 1 95 ? 2.023 -6.672 -7.560 1.00 91.69 95 GLY A C 1
ATOM 723 O O . GLY A 1 95 ? 2.192 -6.138 -8.646 1.00 91.69 95 GLY A O 1
ATOM 724 N N . PHE A 1 96 ? 1.602 -7.938 -7.481 1.00 90.88 96 PHE A N 1
ATOM 725 C CA . PHE A 1 96 ? 1.305 -8.692 -8.700 1.00 90.88 96 PHE A CA 1
ATOM 726 C C . PHE A 1 96 ? 0.092 -8.124 -9.445 1.00 90.88 96 PHE A C 1
ATOM 728 O O . PHE A 1 96 ? 0.162 -7.911 -10.648 1.00 90.88 96 PHE A O 1
ATOM 735 N N . THR A 1 97 ? -1.022 -7.823 -8.786 1.00 89.00 97 THR A N 1
ATOM 736 C CA . THR A 1 97 ? -2.198 -7.301 -9.503 1.00 89.00 97 THR A CA 1
ATOM 737 C C . THR A 1 97 ? -1.981 -5.914 -10.106 1.00 89.00 97 THR A C 1
ATOM 739 O O . THR A 1 97 ? -2.497 -5.655 -11.177 1.00 89.00 97 THR A O 1
ATOM 742 N N . THR A 1 98 ? -1.199 -5.028 -9.497 1.00 85.56 98 THR A N 1
ATOM 743 C CA . THR A 1 98 ? -0.977 -3.680 -10.029 1.00 85.56 98 THR A CA 1
ATOM 744 C C . THR A 1 98 ? 0.262 -3.639 -10.909 1.00 85.56 98 THR A C 1
ATOM 746 O O . THR A 1 98 ? 0.173 -3.233 -12.061 1.00 85.56 98 THR A O 1
ATOM 749 N N . GLU A 1 99 ? 1.404 -4.143 -10.439 1.00 79.56 99 GLU A N 1
ATOM 750 C CA . GLU A 1 99 ? 2.645 -4.060 -11.213 1.00 79.56 99 GLU A CA 1
ATOM 751 C C . GLU A 1 99 ? 2.694 -5.058 -12.356 1.00 79.56 99 GLU A C 1
ATOM 753 O O . GLU A 1 99 ? 3.274 -4.766 -13.396 1.00 79.56 99 GLU A O 1
ATOM 758 N N . SER A 1 100 ? 2.075 -6.230 -12.210 1.00 71.38 100 SER A N 1
ATOM 759 C CA . SER A 1 100 ? 2.095 -7.224 -13.280 1.00 71.38 100 SER A CA 1
ATOM 760 C C . SER A 1 100 ? 0.966 -7.060 -14.279 1.00 71.38 100 SER A C 1
ATOM 762 O O . SER A 1 100 ? 1.225 -7.211 -15.460 1.00 71.38 100 SER A O 1
ATOM 764 N N . LEU A 1 101 ? -0.243 -6.666 -13.881 1.00 68.75 101 LEU A N 1
ATOM 765 C CA . LEU A 1 101 ? -1.342 -6.522 -14.843 1.00 68.75 101 LEU A CA 1
ATOM 766 C C . LEU A 1 101 ? -1.538 -5.115 -15.409 1.00 68.75 101 LEU A C 1
ATOM 768 O O . LEU A 1 101 ? -2.263 -5.000 -16.392 1.00 68.75 101 LEU A O 1
ATOM 772 N N . LEU A 1 102 ? -0.966 -4.068 -14.806 1.00 66.19 102 LEU A N 1
ATOM 773 C CA . LEU A 1 102 ? -1.241 -2.690 -15.232 1.00 66.19 102 LEU A CA 1
ATOM 774 C C . LEU A 1 102 ? -0.003 -1.899 -15.655 1.00 66.19 102 LEU A C 1
ATOM 776 O O . LEU A 1 102 ? -0.159 -0.950 -16.418 1.00 66.19 102 LEU A O 1
ATOM 780 N N . THR A 1 103 ? 1.198 -2.228 -15.164 1.00 62.47 103 THR A N 1
ATOM 781 C CA . THR A 1 103 ? 2.353 -1.324 -15.321 1.00 62.47 103 THR A CA 1
ATOM 782 C C . THR A 1 103 ? 3.670 -2.009 -15.723 1.00 62.47 103 THR A C 1
ATOM 784 O O . THR A 1 103 ? 4.053 -1.927 -16.885 1.00 62.47 103 THR A O 1
ATOM 787 N N . LYS A 1 104 ? 4.416 -2.628 -14.795 1.00 55.78 104 LYS A N 1
ATOM 788 C CA . LYS A 1 104 ? 5.887 -2.786 -14.897 1.00 55.78 104 LYS A CA 1
ATOM 789 C C . LYS A 1 104 ? 6.413 -4.212 -15.119 1.00 55.78 104 LYS A C 1
ATOM 791 O O . LYS A 1 104 ? 7.448 -4.370 -15.751 1.00 55.78 104 LYS A O 1
ATOM 796 N N . VAL A 1 105 ? 5.756 -5.258 -14.613 1.00 53.38 105 VAL A N 1
ATOM 797 C CA . VAL A 1 105 ? 6.343 -6.623 -14.579 1.00 53.38 105 VAL A CA 1
ATOM 798 C C . VAL A 1 105 ? 6.084 -7.404 -15.870 1.00 53.38 105 VAL A C 1
ATOM 800 O O . VAL A 1 105 ? 6.908 -8.223 -16.267 1.00 53.38 105 VAL A O 1
ATOM 803 N N . ILE A 1 106 ? 4.937 -7.177 -16.513 1.00 52.50 106 ILE A N 1
ATOM 804 C CA . ILE A 1 106 ? 4.518 -7.923 -17.712 1.00 52.50 106 ILE A CA 1
ATOM 805 C C . ILE A 1 106 ? 4.287 -6.985 -18.906 1.00 52.50 106 ILE A C 1
ATOM 807 O O . ILE A 1 106 ? 4.519 -7.375 -20.045 1.00 52.50 106 ILE A O 1
ATOM 811 N N . TRP A 1 107 ? 3.868 -5.747 -18.635 1.00 55.50 107 TRP A N 1
ATOM 812 C CA . TRP A 1 107 ? 3.483 -4.748 -19.637 1.00 55.50 107 TRP A CA 1
ATOM 813 C C . TRP A 1 107 ? 4.631 -3.844 -20.084 1.00 55.50 107 TRP A C 1
ATOM 815 O O . TRP A 1 107 ? 4.404 -2.936 -20.876 1.00 55.50 107 TRP A O 1
ATOM 825 N N . ASN A 1 108 ? 5.853 -4.078 -19.590 1.00 53.94 108 ASN A N 1
ATOM 826 C CA . ASN A 1 108 ? 7.032 -3.363 -20.061 1.00 53.94 108 ASN A CA 1
ATOM 827 C C . ASN A 1 108 ? 7.628 -4.142 -21.249 1.00 53.94 108 ASN A C 1
ATOM 829 O O . ASN A 1 108 ? 8.240 -5.205 -21.031 1.00 53.94 108 ASN A O 1
ATOM 833 N N . PRO A 1 109 ? 7.367 -3.703 -22.493 1.00 45.50 109 PRO A N 1
ATOM 834 C CA . PRO A 1 109 ? 7.594 -4.521 -23.667 1.00 45.50 109 PRO A CA 1
ATOM 835 C C . PRO A 1 109 ? 9.091 -4.801 -23.899 1.00 45.50 109 PRO A C 1
ATOM 837 O O . PRO A 1 109 ? 9.950 -4.047 -23.449 1.00 45.50 109 PRO A O 1
ATOM 840 N N . PRO A 1 110 ? 9.429 -5.909 -24.574 1.00 43.34 110 PRO A N 1
ATOM 841 C CA . PRO A 1 110 ? 10.794 -6.426 -24.699 1.00 43.34 110 PRO A CA 1
ATOM 842 C C . PRO A 1 110 ? 11.713 -5.662 -25.683 1.00 43.34 110 PRO A C 1
ATOM 844 O O . PRO A 1 110 ? 12.614 -6.277 -26.243 1.00 43.34 110 PRO A O 1
ATOM 847 N N . TRP A 1 111 ? 11.518 -4.358 -25.904 1.00 45.31 111 TRP A N 1
ATOM 848 C CA . TRP A 1 111 ? 12.304 -3.566 -26.871 1.00 45.31 111 TRP A CA 1
ATOM 849 C C . TRP A 1 111 ? 12.983 -2.307 -26.320 1.00 45.31 111 TRP A C 1
ATOM 851 O O . TRP A 1 111 ? 13.632 -1.620 -27.096 1.00 45.31 111 TRP A O 1
ATOM 861 N N . ASP A 1 112 ? 12.927 -2.033 -25.013 1.00 47.03 112 ASP A N 1
ATOM 862 C CA . ASP A 1 112 ? 13.943 -1.151 -24.420 1.00 47.03 112 ASP A CA 1
ATOM 863 C C . ASP A 1 112 ? 15.192 -1.995 -24.144 1.00 47.03 112 ASP A C 1
ATOM 865 O O . ASP A 1 112 ? 15.282 -2.796 -23.210 1.00 47.03 112 ASP A O 1
ATOM 869 N N . GLU A 1 113 ? 16.084 -1.891 -25.117 1.00 48.34 113 GLU A N 1
ATOM 870 C CA . GLU A 1 113 ? 17.313 -2.626 -25.358 1.00 48.34 113 GLU A CA 1
ATOM 871 C C . GLU A 1 113 ? 18.231 -2.681 -24.128 1.00 48.34 113 GLU A C 1
ATOM 873 O O . GLU A 1 113 ? 19.049 -1.803 -23.898 1.00 48.34 113 GLU A O 1
ATOM 878 N N . GLY A 1 114 ? 18.126 -3.785 -23.382 1.00 53.47 114 GLY A N 1
ATOM 879 C CA . GLY A 1 114 ? 19.213 -4.357 -22.588 1.00 53.47 114 GLY A CA 1
ATOM 880 C C . GLY A 1 114 ? 19.595 -3.597 -21.324 1.00 53.47 114 GLY A C 1
ATOM 881 O O . GLY A 1 114 ? 20.417 -2.705 -21.386 1.00 53.47 114 GLY A O 1
ATOM 882 N N . GLU A 1 115 ? 19.126 -4.063 -20.160 1.00 58.59 115 GLU A N 1
ATOM 883 C CA . GLU A 1 115 ? 19.791 -3.766 -18.874 1.00 58.59 115 GLU A CA 1
ATOM 884 C C . GLU A 1 115 ? 19.310 -4.648 -17.700 1.00 58.59 115 GLU A C 1
ATOM 886 O O . GLU A 1 115 ? 20.047 -4.828 -16.730 1.00 58.59 115 GLU A O 1
ATOM 891 N N . THR A 1 116 ? 18.123 -5.277 -17.767 1.00 67.31 116 THR A N 1
ATOM 892 C CA . THR A 1 116 ? 17.564 -6.051 -16.635 1.00 67.31 116 THR A CA 1
ATOM 893 C C . THR A 1 116 ? 17.368 -7.547 -16.919 1.00 67.31 116 THR A C 1
ATOM 895 O O . THR A 1 116 ? 16.893 -7.964 -17.976 1.00 67.31 116 THR A O 1
ATOM 898 N N . LEU A 1 117 ? 17.735 -8.393 -15.945 1.00 79.12 117 LEU A N 1
ATOM 899 C CA . LEU A 1 117 ? 17.596 -9.851 -16.027 1.00 79.12 117 LEU A CA 1
ATOM 900 C C . LEU A 1 117 ? 16.115 -10.262 -16.064 1.00 79.12 117 LEU A C 1
ATOM 902 O O . LEU A 1 117 ? 15.358 -9.988 -15.128 1.00 79.12 117 LEU A O 1
ATOM 906 N N . ARG A 1 118 ? 15.723 -10.995 -17.110 1.00 78.75 118 ARG A N 1
ATOM 907 C CA . ARG A 1 118 ? 14.370 -11.543 -17.286 1.00 78.75 118 ARG A CA 1
ATOM 908 C C . ARG A 1 118 ? 14.396 -13.068 -17.384 1.00 78.75 118 ARG A C 1
ATOM 910 O O . ARG A 1 118 ? 15.260 -13.637 -18.043 1.00 78.75 118 ARG A O 1
ATOM 917 N N . ILE A 1 119 ? 13.411 -13.731 -16.778 1.00 81.19 119 ILE A N 1
ATOM 918 C CA . ILE A 1 119 ? 13.195 -15.183 -16.876 1.00 81.19 119 ILE A CA 1
ATOM 919 C C . ILE A 1 119 ? 11.789 -15.414 -17.423 1.00 81.19 119 ILE A C 1
ATOM 921 O O . ILE A 1 119 ? 10.814 -14.961 -16.830 1.00 81.19 119 ILE A O 1
ATOM 925 N N . LEU A 1 120 ? 11.676 -16.102 -18.566 1.00 81.44 120 LEU A N 1
ATOM 926 C CA . LEU A 1 120 ? 10.395 -16.331 -19.258 1.00 81.44 120 LEU A CA 1
ATOM 927 C C . LEU A 1 120 ? 9.599 -15.027 -19.492 1.00 81.44 120 LEU A C 1
ATOM 929 O O . LEU A 1 120 ? 8.376 -14.998 -19.380 1.00 81.44 120 LEU A O 1
ATOM 933 N N . GLY A 1 121 ? 10.319 -13.938 -19.782 1.00 75.44 121 GLY A N 1
ATOM 934 C CA . 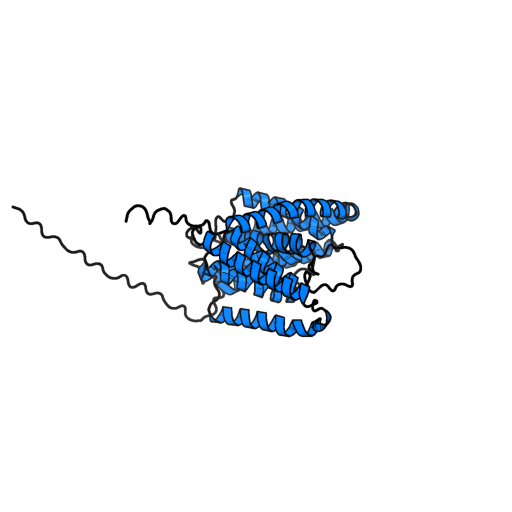GLY A 1 121 ? 9.776 -12.593 -20.002 1.00 75.44 121 GLY A CA 1
ATOM 935 C C . GLY A 1 121 ? 9.296 -11.857 -18.748 1.00 75.44 121 GLY A C 1
ATOM 936 O O . GLY A 1 121 ? 8.818 -10.737 -18.878 1.00 75.44 121 GLY A O 1
ATOM 937 N N . VAL A 1 122 ? 9.463 -12.437 -17.557 1.00 78.88 122 VAL A N 1
ATOM 938 C CA . VAL A 1 122 ? 9.202 -11.774 -16.274 1.00 78.88 122 VAL A CA 1
ATOM 939 C C . VAL A 1 122 ? 10.501 -11.188 -15.730 1.00 78.88 122 VAL A C 1
ATOM 941 O O . VAL A 1 122 ? 11.515 -11.883 -15.631 1.00 78.88 122 VAL A O 1
ATOM 944 N N . GLY A 1 123 ? 10.471 -9.905 -15.380 1.00 80.62 123 GLY A N 1
ATOM 945 C CA . GLY A 1 123 ? 11.604 -9.202 -14.787 1.00 80.62 123 GLY A CA 1
ATOM 946 C C . GLY A 1 123 ? 11.924 -9.680 -13.369 1.00 80.62 123 GLY A C 1
ATOM 947 O O . GLY A 1 123 ? 11.064 -9.673 -12.484 1.00 80.62 123 GLY A O 1
ATOM 948 N N . VAL A 1 124 ? 13.160 -10.144 -13.152 1.00 82.88 124 VAL A N 1
ATOM 949 C CA . VAL A 1 124 ? 13.593 -10.698 -11.856 1.00 82.88 124 VAL A CA 1
ATOM 950 C C . VAL A 1 124 ? 13.658 -9.601 -10.799 1.00 82.88 124 VAL A C 1
ATOM 952 O O . VAL A 1 124 ? 13.256 -9.823 -9.658 1.00 82.88 124 VAL A O 1
ATOM 955 N N . PHE A 1 125 ? 14.124 -8.412 -11.179 1.00 81.88 125 PHE A N 1
ATOM 956 C CA . PHE A 1 125 ? 14.209 -7.266 -10.283 1.00 81.88 125 PHE A CA 1
ATOM 957 C C . PHE A 1 125 ? 12.820 -6.770 -9.861 1.00 81.88 125 PHE A C 1
ATOM 959 O O . PHE A 1 125 ? 12.563 -6.519 -8.684 1.00 81.88 125 PHE A O 1
ATOM 966 N N . GLU A 1 126 ? 11.903 -6.679 -10.815 1.00 83.56 126 GLU A N 1
ATOM 967 C CA . GLU A 1 126 ? 10.544 -6.210 -10.608 1.00 83.56 126 GLU A CA 1
ATOM 968 C C . GLU A 1 126 ? 9.779 -7.174 -9.696 1.00 83.56 126 GLU A C 1
ATOM 970 O O . GLU A 1 126 ? 9.081 -6.749 -8.779 1.00 83.56 126 GLU A O 1
ATOM 975 N N . VAL A 1 127 ? 9.959 -8.485 -9.860 1.00 85.12 127 VAL A N 1
ATOM 976 C CA . VAL A 1 127 ? 9.371 -9.445 -8.920 1.00 85.12 127 VAL A CA 1
ATOM 977 C C . VAL A 1 127 ? 10.070 -9.394 -7.560 1.00 85.12 127 VAL A C 1
ATOM 979 O O . VAL A 1 127 ? 9.400 -9.191 -6.549 1.00 85.12 127 VAL A O 1
ATOM 982 N N . GLY A 1 128 ? 11.394 -9.557 -7.514 1.00 83.44 128 GLY A N 1
ATOM 983 C CA . GLY A 1 128 ? 12.150 -9.664 -6.263 1.00 83.44 128 GLY A CA 1
ATOM 984 C C . GLY A 1 128 ? 12.076 -8.399 -5.412 1.00 83.44 128 GLY A C 1
ATOM 985 O O . GLY A 1 128 ? 11.659 -8.429 -4.260 1.00 83.44 128 GLY A O 1
ATOM 986 N N . PHE A 1 129 ? 12.412 -7.244 -5.979 1.00 82.44 129 PHE A N 1
ATOM 987 C CA . PHE A 1 129 ? 12.383 -5.996 -5.228 1.00 82.44 129 PHE A CA 1
ATOM 988 C C . PHE A 1 129 ? 11.010 -5.329 -5.261 1.00 82.44 129 PHE A C 1
ATOM 990 O O . PHE A 1 129 ? 10.432 -5.087 -4.203 1.00 82.44 129 PHE A O 1
ATOM 997 N N . ILE A 1 130 ? 10.457 -5.035 -6.442 1.00 83.56 130 ILE A N 1
ATOM 998 C CA . ILE A 1 130 ? 9.248 -4.196 -6.521 1.00 83.56 130 ILE A CA 1
ATOM 999 C C . ILE A 1 130 ? 8.040 -4.925 -5.911 1.00 83.56 130 ILE A C 1
ATOM 1001 O O . ILE A 1 130 ? 7.323 -4.360 -5.086 1.00 83.56 130 ILE A O 1
ATOM 1005 N N . VAL A 1 131 ? 7.813 -6.196 -6.240 1.00 88.38 131 VAL A N 1
ATOM 1006 C CA . VAL A 1 131 ? 6.665 -6.938 -5.696 1.00 88.38 131 VAL A CA 1
ATOM 1007 C C . VAL A 1 131 ? 6.942 -7.472 -4.286 1.00 88.38 131 VAL A C 1
ATOM 1009 O O . VAL A 1 131 ? 6.177 -7.178 -3.360 1.00 88.38 131 VAL A O 1
ATOM 1012 N N . LEU A 1 132 ? 8.007 -8.262 -4.099 1.00 88.00 132 LEU A N 1
ATOM 1013 C CA . LEU A 1 132 ? 8.223 -9.010 -2.850 1.00 88.00 132 LEU A CA 1
ATOM 1014 C C . LEU A 1 132 ? 8.802 -8.171 -1.705 1.00 88.00 132 LEU A C 1
ATOM 1016 O O . LEU A 1 132 ? 8.570 -8.513 -0.542 1.00 88.00 132 LEU A O 1
ATOM 1020 N N . VAL A 1 133 ? 9.502 -7.071 -1.999 1.00 84.75 133 VAL A N 1
ATOM 1021 C CA . VAL A 1 133 ? 10.012 -6.150 -0.973 1.00 84.75 133 VAL A CA 1
ATOM 1022 C C . VAL A 1 133 ? 9.141 -4.902 -0.887 1.00 84.75 133 VAL A C 1
ATOM 1024 O O . VAL A 1 133 ? 8.537 -4.632 0.153 1.00 84.75 133 VAL A O 1
ATOM 1027 N N . TRP A 1 134 ? 9.046 -4.144 -1.973 1.00 85.81 134 TRP A N 1
ATOM 1028 C CA . TRP A 1 134 ? 8.469 -2.809 -1.961 1.00 85.81 134 TRP A CA 1
ATOM 1029 C C . TRP A 1 134 ? 6.957 -2.829 -1.719 1.00 85.81 134 TRP A C 1
ATOM 1031 O O . TRP A 1 134 ? 6.487 -2.291 -0.716 1.00 85.81 134 TRP A O 1
ATOM 1041 N N . HIS A 1 135 ? 6.173 -3.519 -2.550 1.00 89.69 135 HIS A N 1
ATOM 1042 C CA . HIS A 1 135 ? 4.720 -3.596 -2.347 1.00 89.69 135 HIS A CA 1
ATOM 1043 C C . HIS A 1 135 ? 4.334 -4.375 -1.095 1.00 89.69 135 HIS A C 1
ATOM 1045 O O . HIS A 1 135 ? 3.456 -3.944 -0.339 1.00 89.69 135 HIS A O 1
ATOM 1051 N N . ALA A 1 136 ? 5.026 -5.484 -0.828 1.00 91.62 136 ALA A N 1
ATOM 1052 C CA . ALA A 1 136 ? 4.812 -6.273 0.378 1.00 91.62 136 ALA A CA 1
ATOM 1053 C C . ALA A 1 136 ? 4.965 -5.426 1.651 1.00 91.62 136 ALA A C 1
ATOM 1055 O O . ALA A 1 136 ? 4.051 -5.375 2.479 1.00 91.62 136 ALA A O 1
ATOM 1056 N N . TRP A 1 137 ? 6.098 -4.737 1.807 1.00 88.31 137 TRP A N 1
ATOM 1057 C CA . TRP A 1 137 ? 6.457 -4.081 3.063 1.00 88.31 137 TRP A CA 1
ATOM 1058 C C . TRP A 1 137 ? 6.182 -2.592 3.071 1.00 88.31 137 TRP A C 1
ATOM 1060 O O . TRP A 1 137 ? 5.539 -2.104 4.002 1.00 88.31 137 TRP A O 1
ATOM 1070 N N . MET A 1 138 ? 6.681 -1.889 2.060 1.00 85.56 138 MET A N 1
ATOM 1071 C CA . MET A 1 138 ? 6.652 -0.433 2.010 1.00 85.56 138 MET A CA 1
ATOM 1072 C C . MET A 1 138 ? 5.295 0.093 1.589 1.00 85.56 138 MET A C 1
ATOM 1074 O O . MET A 1 138 ? 4.937 1.165 2.044 1.00 85.56 138 MET A O 1
ATOM 1078 N N . SER A 1 139 ? 4.511 -0.659 0.818 1.00 89.25 139 SER A N 1
ATOM 1079 C CA . SER A 1 139 ? 3.180 -0.207 0.420 1.00 89.25 139 SER A CA 1
ATOM 1080 C C . SER A 1 139 ? 2.053 -0.713 1.322 1.00 89.25 139 SER A C 1
ATOM 1082 O O . SER A 1 139 ? 1.146 0.035 1.684 1.00 89.25 139 SER A O 1
ATOM 1084 N N . MET A 1 140 ? 2.110 -1.983 1.734 1.00 93.19 140 MET A N 1
ATOM 1085 C CA . MET A 1 140 ? 1.025 -2.605 2.497 1.00 93.19 140 MET A CA 1
ATOM 1086 C C . MET A 1 140 ? 1.386 -2.851 3.963 1.00 93.19 140 MET A C 1
ATOM 1088 O O . MET A 1 140 ? 0.767 -2.266 4.851 1.00 93.19 140 MET A O 1
ATOM 1092 N N . ALA A 1 141 ? 2.366 -3.715 4.259 1.00 92.31 141 ALA A N 1
ATOM 1093 C CA . ALA A 1 141 ? 2.556 -4.213 5.622 1.00 92.31 141 ALA A CA 1
ATOM 1094 C C . ALA A 1 141 ? 2.846 -3.115 6.641 1.00 92.31 141 ALA A C 1
ATOM 1096 O O . ALA A 1 141 ? 2.124 -2.992 7.631 1.00 92.31 141 ALA A O 1
ATOM 1097 N N . LEU A 1 142 ? 3.895 -2.323 6.414 1.00 90.25 142 LEU A N 1
ATOM 1098 C CA . LEU A 1 142 ? 4.340 -1.324 7.379 1.00 90.25 142 LEU A CA 1
ATOM 1099 C C . LEU A 1 142 ? 3.370 -0.141 7.468 1.00 90.25 142 LEU A C 1
ATOM 1101 O O . LEU A 1 142 ? 2.959 0.167 8.591 1.00 90.25 142 LEU A O 1
ATOM 1105 N N . PRO A 1 143 ? 2.933 0.494 6.361 1.00 89.62 143 PRO A N 1
ATOM 1106 C CA . PRO A 1 143 ? 2.053 1.655 6.459 1.00 89.62 143 PRO A CA 1
ATOM 1107 C C . PRO A 1 143 ? 0.698 1.301 7.074 1.00 89.62 143 PRO A C 1
ATOM 1109 O O . PRO A 1 143 ? 0.207 2.018 7.950 1.00 89.62 143 PRO A O 1
ATOM 1112 N N . VAL A 1 144 ? 0.115 0.155 6.703 1.00 91.75 144 VAL A N 1
ATOM 1113 C CA . VAL A 1 144 ? -1.165 -0.285 7.272 1.00 91.75 144 VAL A CA 1
ATOM 1114 C C . VAL A 1 144 ? -1.002 -0.707 8.731 1.00 91.75 144 VAL A C 1
ATOM 1116 O O . VAL A 1 144 ? -1.827 -0.320 9.556 1.00 91.75 144 VAL A O 1
ATOM 1119 N N . ALA A 1 145 ? 0.067 -1.422 9.102 1.00 90.69 145 ALA A N 1
ATOM 1120 C CA . ALA A 1 145 ? 0.313 -1.788 10.500 1.00 90.69 145 ALA A CA 1
ATOM 1121 C C . ALA A 1 145 ? 0.524 -0.560 11.401 1.00 90.69 145 ALA A C 1
ATOM 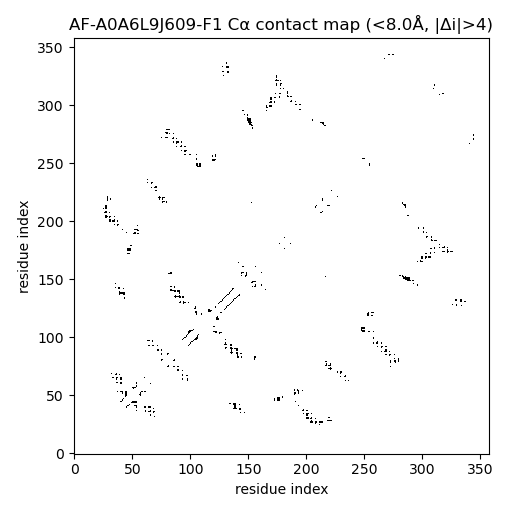1123 O O . ALA A 1 145 ? -0.017 -0.506 12.507 1.00 90.69 145 ALA A O 1
ATOM 1124 N N . LEU A 1 146 ? 1.277 0.439 10.933 1.00 88.06 146 LEU A N 1
ATOM 1125 C CA . LEU A 1 146 ? 1.496 1.699 11.651 1.00 88.06 146 LEU A CA 1
ATOM 1126 C C . LEU A 1 146 ? 0.205 2.513 11.768 1.00 88.06 146 LEU A C 1
ATOM 1128 O O . LEU A 1 146 ? -0.059 3.098 12.823 1.00 88.06 146 LEU A O 1
ATOM 1132 N N . THR A 1 147 ? -0.629 2.494 10.726 1.00 89.88 147 THR A N 1
ATOM 1133 C CA . THR A 1 147 ? -1.964 3.100 10.758 1.00 89.88 147 THR A CA 1
ATOM 1134 C C . THR A 1 147 ? -2.829 2.399 11.799 1.00 89.88 147 THR A C 1
ATOM 1136 O O . THR A 1 147 ? -3.274 3.038 12.746 1.00 89.88 147 THR A O 1
ATOM 1139 N N . LEU A 1 148 ? -2.992 1.075 11.715 1.00 89.00 148 LEU A N 1
ATOM 1140 C CA . LEU A 1 148 ? -3.758 0.287 12.684 1.00 89.00 148 LEU A CA 1
ATOM 1141 C C . LEU A 1 148 ? -3.283 0.549 14.125 1.00 89.00 148 LEU A C 1
ATOM 1143 O O . LEU A 1 148 ? -4.094 0.853 15.000 1.00 89.00 148 LEU A O 1
ATOM 1147 N N . ARG A 1 149 ? -1.968 0.540 14.370 1.00 86.31 149 ARG A N 1
ATOM 1148 C CA . ARG A 1 149 ? -1.387 0.869 15.681 1.00 86.31 149 ARG A CA 1
ATOM 1149 C C . ARG A 1 149 ? -1.762 2.279 16.150 1.00 86.31 149 ARG A C 1
ATOM 1151 O O . ARG A 1 149 ? -2.168 2.445 17.297 1.00 86.31 149 ARG A O 1
ATOM 1158 N N . SER A 1 150 ? -1.705 3.274 15.264 1.00 86.25 150 SER A N 1
ATOM 1159 C CA . SER A 1 150 ? -2.076 4.669 15.567 1.00 86.25 150 SER A CA 1
ATOM 1160 C C . SER A 1 150 ? -3.555 4.845 15.922 1.00 86.25 150 SER A C 1
ATOM 1162 O O . SER A 1 150 ? -3.916 5.814 16.590 1.00 86.25 150 SER A O 1
ATOM 1164 N N . PHE A 1 151 ? -4.411 3.906 15.520 1.00 84.38 151 PHE A N 1
ATOM 1165 C CA . PHE A 1 151 ? -5.830 3.867 15.884 1.00 84.38 151 PHE A CA 1
ATOM 1166 C C . PHE A 1 151 ? -6.149 2.868 17.009 1.00 84.38 151 PHE A C 1
ATOM 1168 O O . PHE A 1 151 ?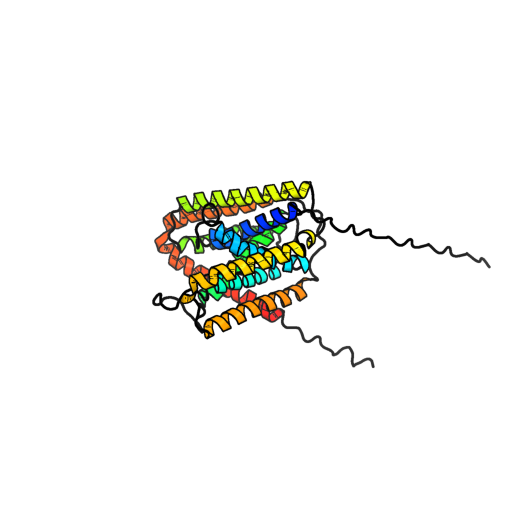 -7.318 2.641 17.322 1.00 84.38 151 PHE A O 1
ATOM 1175 N N . GLY A 1 152 ? -5.116 2.319 17.661 1.00 77.50 152 GLY A N 1
ATOM 1176 C CA . GLY A 1 152 ? -5.240 1.427 18.815 1.00 77.50 152 GLY A CA 1
ATOM 1177 C C . GLY A 1 152 ? -5.667 0.001 18.467 1.00 77.50 152 GLY A C 1
ATOM 1178 O O . GLY A 1 152 ? -6.162 -0.707 19.336 1.00 77.50 152 GLY A O 1
ATOM 1179 N N . LEU A 1 153 ? -5.511 -0.414 17.207 1.00 72.00 153 LEU A N 1
ATOM 1180 C CA . LEU A 1 153 ? -6.153 -1.623 16.685 1.00 72.00 153 LEU A CA 1
ATOM 1181 C C . LEU A 1 153 ? -5.364 -2.899 16.817 1.00 72.00 153 LEU A C 1
ATOM 1183 O O . LEU A 1 153 ? -5.944 -3.968 16.641 1.00 72.00 153 LEU A O 1
ATOM 1187 N N . ALA A 1 154 ? -4.067 -2.816 17.088 1.00 61.56 154 ALA A N 1
ATOM 1188 C CA . ALA A 1 154 ? -3.303 -4.026 17.274 1.00 61.56 154 ALA A CA 1
ATOM 1189 C C . ALA A 1 154 ? -1.912 -3.795 17.857 1.00 61.56 154 ALA A C 1
ATOM 1191 O O . ALA A 1 154 ? -1.186 -2.881 17.455 1.00 61.56 154 ALA A O 1
ATOM 1192 N N . ASP A 1 155 ? -1.482 -4.771 18.647 1.00 71.06 155 ASP A N 1
ATOM 1193 C CA . ASP A 1 155 ? -0.079 -5.051 18.945 1.00 71.06 155 ASP A CA 1
ATOM 1194 C C . ASP A 1 155 ? 0.635 -5.723 17.749 1.00 71.06 155 ASP A C 1
ATOM 1196 O O . ASP A 1 155 ? 1.458 -6.616 17.928 1.00 71.06 155 ASP A O 1
ATOM 1200 N N . ILE A 1 156 ? 0.331 -5.315 16.501 1.00 79.88 156 ILE A N 1
ATOM 1201 C CA . ILE A 1 156 ? 1.009 -5.844 15.293 1.00 79.88 156 ILE A CA 1
ATOM 1202 C C . ILE A 1 156 ? 2.510 -5.560 15.355 1.00 79.88 156 ILE A C 1
ATOM 1204 O O . ILE A 1 156 ? 3.323 -6.381 14.936 1.00 79.88 156 ILE A O 1
ATOM 1208 N N . LEU A 1 157 ? 2.865 -4.378 15.856 1.00 82.56 157 LEU A N 1
ATOM 1209 C CA . LEU A 1 157 ? 4.238 -3.927 16.031 1.00 82.56 157 LEU A CA 1
ATOM 1210 C C . LEU A 1 157 ? 4.442 -3.562 17.490 1.00 82.56 157 LEU A C 1
ATOM 1212 O O . LEU A 1 157 ? 3.622 -2.842 18.045 1.00 82.56 157 LEU A O 1
ATOM 1216 N N . THR A 1 158 ? 5.552 -3.963 18.098 1.00 83.06 158 THR A N 1
ATOM 1217 C CA . THR A 1 158 ? 5.963 -3.459 19.414 1.00 83.06 158 THR A CA 1
ATOM 1218 C C . THR A 1 158 ? 6.436 -1.996 19.315 1.00 83.06 158 THR A C 1
ATOM 1220 O O . THR A 1 158 ? 6.772 -1.522 18.220 1.00 83.06 158 THR A O 1
ATOM 1223 N N . PRO A 1 159 ? 6.522 -1.242 20.431 1.00 80.50 159 PRO A N 1
ATOM 1224 C CA . PRO A 1 159 ? 7.103 0.105 20.419 1.00 80.50 159 PRO A CA 1
ATOM 1225 C C . PRO A 1 159 ? 8.531 0.133 19.854 1.00 80.50 159 PRO A C 1
ATOM 1227 O O . PRO A 1 159 ? 8.883 1.036 19.096 1.00 80.50 159 PRO A O 1
ATOM 1230 N N . LEU A 1 160 ? 9.338 -0.885 20.175 1.00 80.06 160 LEU A N 1
ATOM 1231 C CA . LEU A 1 160 ? 10.704 -1.014 19.674 1.00 80.06 160 LEU A CA 1
ATOM 1232 C C . LEU A 1 160 ? 10.733 -1.277 18.164 1.00 80.06 160 LEU A C 1
ATOM 1234 O O . LEU A 1 160 ? 11.506 -0.635 17.457 1.00 80.06 160 LEU A O 1
ATOM 1238 N N . GLN A 1 161 ? 9.883 -2.180 17.662 1.00 83.62 161 GLN A N 1
ATOM 1239 C CA . GLN A 1 161 ? 9.749 -2.423 16.221 1.00 83.62 161 GLN A CA 1
ATOM 1240 C C . GLN A 1 161 ? 9.308 -1.154 15.493 1.00 83.62 161 GLN A C 1
ATOM 1242 O O . GLN A 1 161 ? 9.924 -0.782 14.503 1.00 83.62 161 GLN A O 1
ATOM 1247 N N . THR A 1 162 ? 8.314 -0.447 16.034 1.00 81.50 162 THR A N 1
ATOM 1248 C CA . THR A 1 162 ? 7.837 0.834 15.494 1.00 81.50 162 THR A CA 1
ATOM 1249 C C . THR A 1 162 ? 8.981 1.838 15.388 1.00 81.50 162 THR A C 1
ATOM 1251 O O . THR A 1 162 ? 9.206 2.400 14.323 1.00 81.50 162 THR A O 1
ATOM 1254 N N . ARG A 1 163 ? 9.765 2.018 16.461 1.00 77.62 163 ARG A N 1
ATOM 1255 C CA . ARG A 1 163 ? 10.931 2.912 16.454 1.00 77.62 163 ARG A CA 1
ATOM 1256 C C . ARG A 1 163 ? 11.962 2.500 15.403 1.00 77.62 163 ARG A C 1
ATOM 1258 O O . ARG A 1 163 ? 12.454 3.360 14.686 1.00 77.62 163 ARG A O 1
ATOM 1265 N N . ARG A 1 164 ? 12.286 1.208 15.299 1.00 79.81 164 ARG A N 1
ATOM 1266 C CA . ARG A 1 164 ? 13.248 0.696 14.308 1.00 79.81 164 ARG A CA 1
ATOM 1267 C C . ARG A 1 164 ? 12.771 0.931 12.876 1.00 79.81 164 ARG A C 1
ATOM 1269 O O . ARG A 1 164 ? 13.554 1.400 12.065 1.00 79.81 164 ARG A O 1
ATOM 1276 N N . ILE A 1 165 ? 11.497 0.664 12.592 1.00 80.75 165 ILE A N 1
ATOM 1277 C CA . ILE A 1 165 ? 10.887 0.907 11.277 1.00 80.75 165 ILE A CA 1
ATOM 1278 C C . ILE A 1 165 ? 10.948 2.396 10.929 1.00 80.75 165 ILE A C 1
ATOM 1280 O O . ILE A 1 165 ? 11.396 2.753 9.847 1.00 80.75 165 ILE A O 1
ATOM 1284 N N . LEU A 1 166 ? 10.561 3.267 11.863 1.00 73.75 166 LEU A N 1
ATOM 1285 C CA . LEU A 1 166 ? 10.597 4.719 11.671 1.00 73.75 166 LEU A CA 1
ATOM 1286 C C . LEU A 1 166 ? 12.011 5.247 11.405 1.00 73.75 166 LEU A C 1
ATOM 1288 O O . LEU A 1 166 ? 12.177 6.154 10.599 1.00 73.75 166 LEU A O 1
ATOM 1292 N N . LEU A 1 167 ? 13.023 4.670 12.059 1.00 70.50 167 LEU A N 1
ATOM 1293 C CA . LEU A 1 167 ? 14.429 5.011 11.828 1.00 70.50 167 LEU A CA 1
ATOM 1294 C C . LEU A 1 167 ? 14.978 4.438 10.513 1.00 70.50 167 LEU A C 1
ATOM 1296 O O . LEU A 1 167 ? 15.914 5.006 9.962 1.00 70.50 167 LEU A O 1
ATOM 1300 N N . ALA A 1 168 ? 14.415 3.335 10.014 1.00 72.69 168 ALA A N 1
ATOM 1301 C CA . ALA A 1 168 ? 14.815 2.714 8.751 1.00 72.69 168 ALA A CA 1
ATOM 1302 C C . ALA A 1 168 ? 14.127 3.342 7.526 1.00 72.69 168 ALA A C 1
ATOM 1304 O O . ALA A 1 168 ? 14.676 3.280 6.428 1.00 72.69 168 ALA A O 1
ATOM 1305 N N . LEU A 1 169 ? 12.960 3.973 7.709 1.00 68.94 169 LEU A N 1
ATOM 1306 C CA . LEU A 1 169 ? 12.174 4.587 6.635 1.00 68.94 169 LEU A CA 1
ATOM 1307 C C . LEU A 1 169 ? 12.985 5.576 5.765 1.00 68.94 169 LEU A C 1
ATOM 1309 O O . LEU A 1 169 ? 12.910 5.465 4.540 1.00 68.94 169 LEU A O 1
ATOM 1313 N N . PRO A 1 170 ? 13.820 6.477 6.335 1.00 64.94 170 PRO A N 1
ATOM 1314 C CA . PRO A 1 170 ? 14.686 7.337 5.534 1.00 64.94 170 PRO A CA 1
ATOM 1315 C C . PRO A 1 170 ? 15.622 6.550 4.615 1.00 64.94 170 PRO A C 1
ATOM 1317 O O . PRO A 1 170 ? 15.750 6.886 3.446 1.00 64.94 170 PRO A O 1
ATOM 1320 N N . LEU A 1 171 ? 16.226 5.460 5.092 1.00 64.81 171 LEU A N 1
ATOM 1321 C CA . LEU A 1 171 ? 17.142 4.663 4.275 1.00 64.81 171 LEU A CA 1
ATOM 1322 C C . LEU A 1 171 ? 16.419 4.013 3.087 1.00 64.81 171 LEU A C 1
ATOM 1324 O O . LEU A 1 171 ? 16.927 4.026 1.972 1.00 64.81 171 LEU A O 1
ATOM 1328 N N . THR A 1 172 ? 15.209 3.490 3.304 1.00 63.19 172 THR A N 1
ATOM 1329 C CA . THR A 1 172 ? 14.402 2.888 2.229 1.00 63.19 172 THR A CA 1
ATOM 1330 C C . THR A 1 172 ? 13.916 3.909 1.205 1.00 63.19 172 THR A C 1
ATOM 1332 O O . THR A 1 172 ? 13.868 3.617 0.016 1.00 63.19 172 THR A O 1
ATOM 1335 N N . MET A 1 173 ? 13.587 5.119 1.653 1.00 62.03 173 MET A N 1
ATOM 1336 C CA . MET A 1 173 ? 13.182 6.214 0.774 1.00 62.03 173 MET A CA 1
ATOM 1337 C C . MET A 1 173 ? 14.380 6.799 0.005 1.00 62.03 173 MET A C 1
ATOM 1339 O O . MET A 1 173 ? 14.216 7.286 -1.109 1.00 62.03 173 MET A O 1
ATOM 1343 N N . TRP A 1 174 ? 15.591 6.732 0.571 1.00 60.22 174 TRP A N 1
ATOM 1344 C CA . TRP A 1 174 ? 16.816 7.174 -0.097 1.00 60.22 174 TRP A CA 1
ATOM 1345 C C . TRP A 1 174 ? 17.103 6.381 -1.363 1.00 60.22 174 TRP A C 1
ATOM 1347 O O . TRP A 1 174 ? 17.358 6.963 -2.415 1.00 60.22 174 TRP A O 1
ATOM 1357 N N . ILE A 1 175 ? 16.995 5.055 -1.239 1.00 61.12 175 ILE A N 1
ATOM 1358 C CA . ILE A 1 175 ? 17.189 4.095 -2.326 1.00 61.12 175 ILE A CA 1
ATOM 1359 C C . ILE A 1 175 ? 16.279 4.450 -3.508 1.00 61.12 175 ILE A C 1
ATOM 1361 O O . ILE A 1 175 ? 16.686 4.389 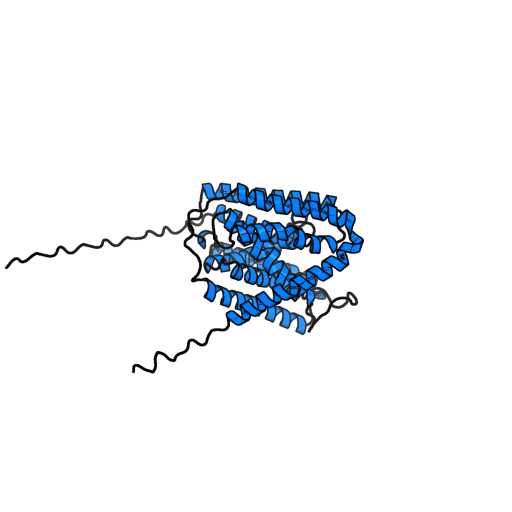-4.658 1.00 61.12 175 ILE A O 1
ATOM 1365 N N . ALA A 1 176 ? 15.053 4.882 -3.238 1.00 60.12 176 ALA A N 1
ATOM 1366 C CA . ALA A 1 176 ? 14.109 5.234 -4.284 1.00 60.12 176 ALA A CA 1
ATOM 1367 C C . ALA A 1 176 ? 14.321 6.630 -4.901 1.00 60.12 1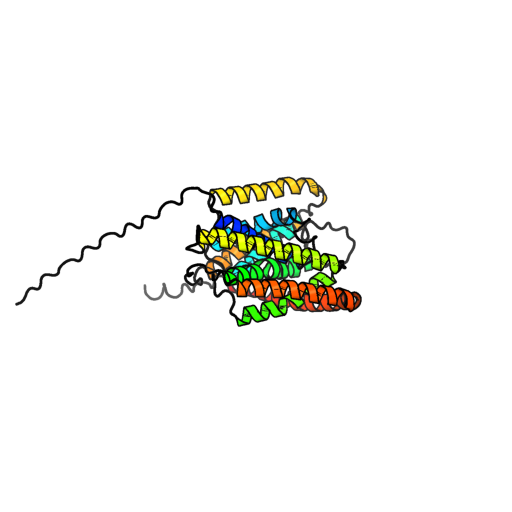76 ALA A C 1
ATOM 1369 O O . ALA A 1 176 ? 14.202 6.793 -6.116 1.00 60.12 176 ALA A O 1
ATOM 1370 N N . ALA A 1 177 ? 14.651 7.641 -4.090 1.00 58.31 177 ALA A N 1
ATOM 1371 C CA . ALA A 1 177 ? 14.870 9.004 -4.579 1.00 58.31 177 ALA A CA 1
ATOM 1372 C C . ALA A 1 177 ? 16.117 9.113 -5.477 1.00 58.31 177 ALA A C 1
ATOM 1374 O O . ALA A 1 177 ? 16.104 9.859 -6.457 1.00 58.31 177 ALA A O 1
ATOM 1375 N N . GLY A 1 178 ? 17.173 8.346 -5.176 1.00 58.00 178 GLY A N 1
ATOM 1376 C CA . GLY A 1 178 ? 18.404 8.322 -5.971 1.00 58.00 178 GLY A CA 1
ATOM 1377 C C . GLY A 1 178 ? 18.225 7.792 -7.399 1.00 58.00 178 GLY A C 1
ATOM 1378 O O . GLY A 1 178 ? 19.018 8.138 -8.265 1.00 58.00 178 GLY A O 1
ATOM 1379 N N . LEU A 1 179 ? 17.180 7.000 -7.664 1.00 58.44 179 LEU A N 1
ATOM 1380 C CA . LEU A 1 179 ? 16.959 6.361 -8.968 1.00 58.44 179 LEU A CA 1
ATOM 1381 C C . LEU A 1 179 ? 16.241 7.252 -9.989 1.00 58.44 179 LEU A C 1
ATOM 1383 O O . LEU A 1 179 ? 16.333 6.985 -11.181 1.00 58.44 179 LEU A O 1
ATOM 1387 N N . ASN A 1 180 ? 15.533 8.300 -9.555 1.00 62.16 180 ASN A N 1
ATOM 1388 C CA . ASN A 1 180 ? 14.615 9.029 -10.439 1.00 62.16 180 ASN A CA 1
ATOM 1389 C C . ASN A 1 180 ? 15.023 10.478 -10.764 1.00 62.16 180 ASN A C 1
ATOM 1391 O O . ASN A 1 180 ? 14.264 11.183 -11.427 1.00 62.16 180 ASN A O 1
ATOM 1395 N N . GLY A 1 181 ? 16.186 10.951 -10.296 1.00 61.03 181 GLY A N 1
ATOM 1396 C CA . GLY A 1 181 ? 16.759 12.249 -10.699 1.00 61.03 181 GLY A CA 1
ATOM 1397 C C . GLY A 1 181 ? 15.856 13.475 -10.484 1.00 61.03 181 GLY A C 1
ATOM 1398 O O . GLY A 1 181 ? 16.010 14.491 -11.160 1.00 61.03 181 GLY A O 1
ATOM 1399 N N . ALA A 1 182 ? 14.878 13.388 -9.584 1.00 67.12 182 ALA A N 1
ATOM 1400 C CA . ALA A 1 182 ? 13.810 14.370 -9.488 1.00 67.12 182 ALA A CA 1
ATOM 1401 C C . ALA A 1 182 ? 14.243 15.680 -8.820 1.00 67.12 182 ALA A C 1
ATOM 1403 O O . ALA A 1 182 ? 15.123 15.700 -7.959 1.00 67.12 182 ALA A O 1
ATOM 1404 N N . ASN A 1 183 ? 13.565 16.780 -9.169 1.00 75.75 183 ASN A N 1
ATOM 1405 C CA . ASN A 1 183 ? 13.808 18.082 -8.549 1.00 75.75 183 ASN A CA 1
ATOM 1406 C C . ASN A 1 183 ? 13.472 18.033 -7.039 1.00 75.75 183 ASN A C 1
ATOM 1408 O O . ASN A 1 183 ? 12.306 17.813 -6.687 1.00 75.75 183 ASN A O 1
ATOM 1412 N N . PRO A 1 184 ? 14.437 18.309 -6.141 1.00 75.31 184 PRO A N 1
ATOM 1413 C CA . PRO A 1 184 ? 14.228 18.241 -4.693 1.00 75.31 184 PRO A CA 1
ATOM 1414 C C . PRO A 1 184 ? 13.102 19.137 -4.167 1.00 75.31 184 PRO A C 1
ATOM 1416 O O . PRO A 1 184 ? 12.390 18.756 -3.240 1.00 75.31 184 PRO A O 1
ATOM 1419 N N . LEU A 1 185 ? 12.883 20.311 -4.769 1.00 79.38 185 LEU A N 1
ATOM 1420 C CA . LEU A 1 185 ? 11.803 21.215 -4.360 1.00 79.38 185 LEU A CA 1
ATOM 1421 C C . LEU A 1 185 ? 10.424 20.637 -4.692 1.00 79.38 185 LEU A C 1
ATOM 1423 O O . LEU A 1 185 ? 9.495 20.772 -3.895 1.00 79.38 185 LEU A O 1
ATOM 1427 N N . LEU A 1 186 ? 10.294 19.956 -5.835 1.00 78.00 186 LEU A N 1
ATOM 1428 C CA . LEU A 1 186 ? 9.055 19.270 -6.201 1.00 78.00 186 LEU A CA 1
ATOM 1429 C C . LEU A 1 186 ? 8.792 18.073 -5.287 1.00 78.00 186 LEU A C 1
ATOM 1431 O O . LEU A 1 186 ? 7.652 17.892 -4.862 1.00 78.00 186 LEU A O 1
ATOM 1435 N N . ILE A 1 187 ? 9.832 17.311 -4.921 1.00 75.56 187 ILE A N 1
ATOM 1436 C CA . ILE A 1 187 ? 9.710 16.230 -3.931 1.00 75.56 187 ILE A CA 1
ATOM 1437 C C . ILE A 1 187 ? 9.142 16.783 -2.623 1.00 75.56 187 ILE A C 1
ATOM 1439 O O . ILE A 1 187 ? 8.180 16.226 -2.091 1.00 75.56 187 ILE A O 1
ATOM 1443 N N . LEU A 1 188 ? 9.691 17.891 -2.116 1.00 78.50 188 LEU A N 1
ATOM 1444 C CA . LEU A 1 188 ? 9.235 18.486 -0.859 1.00 78.50 188 LEU A CA 1
ATOM 1445 C C . LEU A 1 188 ? 7.801 18.995 -0.936 1.00 78.50 188 LEU A C 1
ATOM 1447 O O . LEU A 1 188 ? 6.995 18.676 -0.059 1.00 78.50 188 LEU A O 1
ATOM 1451 N N . LEU A 1 189 ? 7.473 19.748 -1.989 1.00 83.50 189 LEU A N 1
ATOM 1452 C CA . LEU A 1 189 ? 6.131 20.283 -2.196 1.00 83.50 189 LEU A CA 1
ATOM 1453 C C . LEU A 1 189 ? 5.102 19.156 -2.246 1.00 83.50 189 LEU A C 1
ATOM 1455 O O . LEU A 1 189 ? 4.117 19.162 -1.508 1.00 83.50 189 LEU A O 1
ATOM 1459 N N . TYR A 1 190 ? 5.337 18.165 -3.095 1.00 82.69 190 TYR A N 1
ATOM 1460 C CA . TYR A 1 190 ? 4.399 17.075 -3.256 1.00 82.69 190 TYR A CA 1
ATOM 1461 C C . TYR A 1 190 ? 4.326 16.199 -1.997 1.00 82.69 190 TYR A C 1
ATOM 1463 O O . TYR A 1 190 ? 3.236 15.758 -1.628 1.00 82.69 190 TYR A O 1
ATOM 1471 N N . SER A 1 191 ? 5.441 15.974 -1.290 1.00 81.06 191 SER A N 1
ATOM 1472 C CA . SER A 1 191 ? 5.439 15.220 -0.025 1.00 81.06 191 SER A CA 1
ATOM 1473 C C . SER A 1 191 ? 4.588 15.930 1.025 1.00 81.06 191 SER A C 1
ATOM 1475 O O . SER A 1 191 ? 3.806 15.286 1.727 1.00 81.06 191 SER A O 1
ATOM 1477 N N . ALA A 1 192 ? 4.670 17.263 1.083 1.00 85.25 192 ALA A N 1
ATOM 1478 C CA . ALA A 1 192 ? 3.822 18.079 1.942 1.00 85.25 192 ALA A CA 1
ATOM 1479 C C . ALA A 1 192 ? 2.337 17.975 1.554 1.00 85.25 192 ALA A C 1
ATOM 1481 O O . ALA A 1 192 ? 1.499 17.756 2.430 1.00 85.25 192 ALA A O 1
ATOM 1482 N N . LEU A 1 193 ? 2.000 18.054 0.259 1.00 88.31 193 LEU A N 1
ATOM 1483 C CA . LEU A 1 193 ? 0.619 17.900 -0.225 1.00 88.31 193 LEU A CA 1
ATOM 1484 C C . LEU A 1 193 ? 0.035 16.519 0.108 1.00 88.31 193 LEU A C 1
ATOM 1486 O O . LEU A 1 193 ? -1.114 16.414 0.538 1.00 88.31 193 LEU A O 1
ATOM 1490 N N . ASN A 1 194 ? 0.825 15.455 -0.031 1.00 86.56 194 ASN A N 1
ATOM 1491 C CA . ASN A 1 194 ? 0.379 14.098 0.291 1.00 86.56 194 ASN A CA 1
ATOM 1492 C C . ASN A 1 194 ? 0.259 13.893 1.800 1.00 86.56 194 ASN A C 1
ATOM 1494 O O . ASN A 1 194 ? -0.726 13.318 2.264 1.00 86.56 194 ASN A O 1
ATOM 1498 N N . GLY A 1 195 ? 1.193 14.442 2.581 1.00 87.81 195 GLY A N 1
ATOM 1499 C CA . GLY A 1 195 ? 1.080 14.493 4.035 1.00 87.81 195 GLY A CA 1
ATOM 1500 C C . GLY A 1 195 ? -0.187 15.220 4.491 1.00 87.81 195 GLY A C 1
ATOM 1501 O O . GLY A 1 195 ? -0.887 14.734 5.379 1.00 87.81 195 GLY A O 1
ATOM 1502 N N . PHE A 1 196 ? -0.543 16.329 3.837 1.00 91.25 196 PHE A N 1
ATOM 1503 C CA . PHE A 1 196 ? -1.798 17.039 4.082 1.00 91.25 196 PHE A CA 1
ATOM 1504 C C . PHE A 1 196 ? -3.025 16.191 3.719 1.00 91.25 196 PHE A C 1
ATOM 1506 O O . PHE A 1 196 ? -3.951 16.090 4.521 1.00 91.25 196 PHE A O 1
ATOM 1513 N N . GLY A 1 197 ? -3.021 15.520 2.563 1.00 91.81 197 GLY A N 1
ATOM 1514 C CA . GLY A 1 197 ? -4.094 14.600 2.168 1.00 91.81 197 GLY A CA 1
ATOM 1515 C C . GLY A 1 197 ? -4.295 13.458 3.173 1.00 91.81 197 GLY A C 1
ATOM 1516 O O . GLY A 1 197 ? -5.424 13.159 3.565 1.00 91.81 197 GLY A O 1
ATOM 1517 N N . ILE A 1 198 ? -3.200 12.871 3.664 1.00 92.38 198 ILE A N 1
ATOM 1518 C CA . ILE A 1 198 ? -3.212 11.839 4.709 1.00 92.38 198 ILE A CA 1
ATOM 1519 C C . ILE A 1 198 ? -3.763 12.396 6.032 1.00 92.38 198 ILE A C 1
ATOM 1521 O O . ILE A 1 198 ? -4.587 11.742 6.674 1.00 92.38 198 ILE A O 1
ATOM 1525 N N . LEU A 1 199 ? -3.361 13.608 6.437 1.00 92.94 199 LEU A N 1
ATOM 1526 C CA . LEU A 1 199 ? -3.898 14.276 7.630 1.00 92.94 199 LEU A CA 1
ATOM 1527 C C . LEU A 1 199 ? -5.397 14.532 7.514 1.00 92.94 199 LEU A C 1
ATOM 1529 O O . LEU A 1 199 ? -6.133 14.264 8.464 1.00 92.94 199 LEU A O 1
ATOM 1533 N N . LEU A 1 200 ? -5.853 15.015 6.359 1.00 94.62 200 LEU A N 1
ATOM 1534 C CA . LEU A 1 200 ? -7.264 15.263 6.099 1.00 94.62 200 LEU A CA 1
ATOM 1535 C C . LEU A 1 200 ? -8.069 13.962 6.162 1.00 94.62 200 LEU A C 1
ATOM 1537 O O . LEU A 1 200 ? -9.111 13.920 6.813 1.00 94.62 200 LEU A O 1
ATOM 1541 N N . ALA A 1 201 ? -7.572 12.880 5.561 1.00 94.56 201 ALA A N 1
ATOM 1542 C CA . ALA A 1 201 ? -8.218 11.572 5.630 1.00 94.56 201 ALA A CA 1
ATOM 1543 C C . ALA A 1 201 ? -8.260 11.016 7.064 1.00 94.56 201 ALA A C 1
ATOM 1545 O O . ALA A 1 201 ? -9.286 10.482 7.490 1.00 94.56 201 ALA A O 1
ATOM 1546 N N . ALA A 1 202 ? -7.186 11.195 7.840 1.00 92.75 202 ALA A N 1
ATOM 1547 C CA . ALA A 1 202 ? -7.141 10.798 9.245 1.00 92.75 202 ALA A CA 1
ATOM 1548 C C . ALA A 1 202 ? -8.122 11.613 10.099 1.00 92.75 202 ALA A C 1
ATOM 1550 O O . ALA A 1 202 ? -8.827 11.050 10.941 1.00 92.75 202 ALA A O 1
ATOM 1551 N N . TRP A 1 203 ? -8.212 12.922 9.854 1.00 93.38 203 TRP A N 1
ATOM 1552 C CA . TR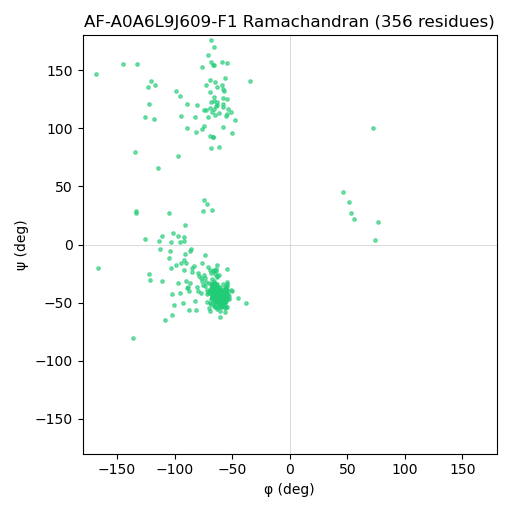P A 1 203 ? -9.180 13.803 10.499 1.00 93.38 203 TRP A CA 1
ATOM 1553 C C . TRP A 1 203 ? -10.621 13.421 10.145 1.00 93.38 203 TRP A C 1
ATOM 1555 O O . TRP A 1 203 ? -11.438 13.276 11.052 1.00 93.38 203 TRP A O 1
ATOM 1565 N N . LEU A 1 204 ? -10.924 13.187 8.861 1.00 94.62 204 LEU A N 1
ATOM 1566 C CA . LEU A 1 204 ? -12.242 12.738 8.396 1.00 94.62 204 LEU A CA 1
ATOM 1567 C C . LEU A 1 204 ? -12.642 11.429 9.074 1.00 94.62 204 LEU A C 1
ATOM 1569 O O . LEU A 1 204 ? -13.755 11.305 9.587 1.00 94.62 204 LEU A O 1
ATOM 1573 N N . PHE A 1 205 ? -11.714 10.472 9.128 1.00 92.31 205 PHE A N 1
ATOM 1574 C CA . PHE A 1 205 ? -11.938 9.212 9.816 1.00 92.31 205 PHE A CA 1
ATOM 1575 C C . PHE A 1 205 ? -12.230 9.419 11.299 1.00 92.31 205 PHE A C 1
ATOM 1577 O O . PHE A 1 205 ? -13.238 8.922 11.798 1.00 92.31 205 PHE A O 1
ATOM 1584 N N . GLN A 1 206 ? -11.408 10.200 12.002 1.00 90.25 206 GLN A N 1
ATOM 1585 C CA . GLN A 1 206 ? -11.634 10.483 13.416 1.00 90.25 206 GLN A CA 1
ATOM 1586 C C . GLN A 1 206 ? -12.974 11.196 13.648 1.00 90.25 206 GLN A C 1
ATOM 1588 O O . GLN A 1 206 ? -13.685 10.875 14.601 1.00 90.25 206 GLN A O 1
ATOM 1593 N N . HIS A 1 207 ? -13.326 12.159 12.796 1.00 91.81 207 HIS A N 1
ATOM 1594 C CA . HIS A 1 207 ? -14.579 12.900 12.877 1.00 91.81 207 HIS A CA 1
ATOM 1595 C C . HIS A 1 207 ? -15.790 11.970 12.733 1.00 91.81 207 HIS A C 1
ATOM 1597 O O . HIS A 1 207 ? -16.698 12.000 13.567 1.00 91.81 207 HIS A O 1
ATOM 1603 N N . ASN A 1 208 ? -15.774 11.091 11.729 1.00 91.31 208 ASN A N 1
ATOM 1604 C CA . ASN A 1 208 ? -16.841 10.121 11.499 1.00 91.31 208 ASN A CA 1
ATOM 1605 C C . ASN A 1 208 ? -16.900 9.062 12.610 1.00 91.31 208 ASN A C 1
ATOM 1607 O O . ASN A 1 208 ? -17.981 8.769 13.122 1.00 91.31 208 ASN A O 1
ATOM 1611 N N . ALA A 1 209 ? -15.747 8.571 13.071 1.00 87.44 209 ALA A N 1
ATOM 1612 C CA . ALA A 1 209 ? -15.653 7.576 14.138 1.00 87.44 209 ALA A CA 1
ATOM 1613 C C . ALA A 1 209 ? -16.191 8.080 15.487 1.00 87.44 209 ALA A C 1
ATOM 1615 O O . ALA A 1 209 ? -16.674 7.280 16.282 1.00 87.44 209 ALA A O 1
ATOM 1616 N N . ARG A 1 210 ? -16.169 9.394 15.759 1.00 87.38 210 ARG A N 1
ATOM 1617 C CA . ARG A 1 210 ? -16.823 9.962 16.957 1.00 87.38 210 ARG A CA 1
ATOM 1618 C C . ARG A 1 210 ? -18.346 9.817 16.920 1.00 87.38 210 ARG A C 1
ATOM 1620 O O . ARG A 1 210 ? -18.961 9.694 17.972 1.00 87.38 210 ARG A O 1
ATOM 1627 N N . ARG A 1 211 ? -18.947 9.849 15.726 1.00 88.19 211 ARG A N 1
ATOM 1628 C CA . ARG A 1 211 ? -20.400 9.713 15.525 1.00 88.19 211 ARG A CA 1
ATOM 1629 C C . ARG A 1 211 ? -20.818 8.252 15.400 1.00 88.19 211 ARG A C 1
ATOM 1631 O O . ARG A 1 211 ? -21.856 7.858 15.918 1.00 88.19 211 ARG A O 1
ATOM 1638 N N . GLN A 1 212 ? -20.016 7.462 14.692 1.00 87.12 212 GLN A N 1
ATOM 1639 C CA . GLN A 1 212 ? -20.261 6.051 14.408 1.00 87.12 212 GLN A CA 1
ATOM 1640 C C . GLN A 1 212 ? -18.966 5.266 14.650 1.00 87.12 212 GLN A C 1
ATOM 1642 O O . GLN A 1 212 ? -18.229 4.991 13.695 1.00 87.12 212 GLN A O 1
ATOM 1647 N N . PRO A 1 213 ? -18.643 4.958 15.921 1.00 83.56 213 PRO A N 1
ATOM 1648 C CA . PRO A 1 213 ? -17.418 4.252 16.257 1.00 83.56 213 PRO A CA 1
ATOM 1649 C C . PRO A 1 213 ? -17.482 2.811 15.768 1.00 83.56 213 PRO A C 1
ATOM 1651 O O . PRO A 1 213 ? -18.511 2.141 15.885 1.00 83.56 213 PRO A O 1
ATOM 1654 N N . PHE A 1 214 ? -16.351 2.320 15.276 1.00 84.88 214 PHE A N 1
ATOM 1655 C CA . PHE A 1 214 ? -16.168 0.892 15.083 1.00 84.88 214 PHE A CA 1
ATOM 1656 C C . PHE A 1 214 ? -16.083 0.191 16.437 1.00 84.88 214 PHE A C 1
ATOM 1658 O O . PHE A 1 214 ? -15.363 0.623 17.341 1.00 84.88 214 PHE A O 1
ATOM 1665 N N . ARG A 1 215 ? -16.848 -0.886 16.575 1.00 80.56 215 ARG A N 1
ATOM 1666 C CA . ARG A 1 215 ? -16.902 -1.749 17.757 1.00 80.56 215 ARG A CA 1
ATOM 1667 C C . ARG A 1 215 ? -16.016 -2.972 17.573 1.00 80.56 215 ARG A C 1
ATOM 1669 O O . ARG A 1 215 ? -15.427 -3.445 18.535 1.00 80.56 215 ARG A O 1
ATOM 1676 N N . ASP A 1 216 ? -15.903 -3.451 16.339 1.00 81.69 216 ASP A N 1
ATOM 1677 C CA . ASP A 1 216 ? -15.088 -4.596 15.954 1.00 81.69 216 ASP A CA 1
ATOM 1678 C C . ASP A 1 216 ? -14.253 -4.242 14.714 1.00 81.69 216 ASP A C 1
ATOM 1680 O O . ASP A 1 216 ? -14.618 -3.397 13.898 1.00 81.69 216 ASP A O 1
ATOM 1684 N N . VAL A 1 217 ? -13.126 -4.928 14.539 1.00 83.25 217 VAL A N 1
ATOM 1685 C CA . VAL A 1 217 ? -12.335 -4.902 13.304 1.00 83.25 217 VAL A CA 1
ATOM 1686 C C . VAL A 1 217 ? -13.202 -5.185 12.080 1.00 83.25 217 VAL A C 1
ATOM 1688 O O . VAL A 1 217 ? -13.037 -4.552 11.043 1.00 83.25 217 VAL A O 1
ATOM 1691 N N . THR A 1 218 ? -14.152 -6.109 12.203 1.00 86.81 218 THR A N 1
ATOM 1692 C CA . THR A 1 218 ? -15.071 -6.493 11.128 1.00 86.81 218 THR A CA 1
ATOM 1693 C C . THR A 1 218 ? -15.993 -5.363 10.672 1.00 86.81 218 THR A C 1
ATOM 1695 O O . THR A 1 218 ? -16.466 -5.423 9.538 1.00 86.81 218 THR A O 1
ATOM 1698 N N . ASP A 1 219 ? -16.172 -4.297 11.461 1.00 87.44 219 ASP A N 1
ATOM 1699 C CA . ASP A 1 219 ? -16.927 -3.111 11.037 1.00 87.44 219 ASP A CA 1
ATOM 1700 C C . ASP A 1 219 ? -16.222 -2.345 9.909 1.00 87.44 219 ASP A C 1
ATOM 1702 O O . ASP A 1 219 ? -16.879 -1.658 9.114 1.00 87.44 219 ASP A O 1
ATOM 1706 N N . MET A 1 220 ? -14.897 -2.522 9.791 1.00 89.19 220 MET A N 1
ATOM 1707 C CA . MET A 1 220 ? -14.130 -2.013 8.659 1.00 89.19 220 MET A CA 1
ATOM 1708 C C . MET A 1 220 ? -14.528 -2.690 7.350 1.00 89.19 220 MET A C 1
ATOM 1710 O O . MET A 1 220 ? -14.319 -2.080 6.315 1.00 89.19 220 MET A O 1
ATOM 1714 N N . ALA A 1 221 ? -15.059 -3.920 7.363 1.00 92.56 221 ALA A N 1
ATOM 1715 C CA . ALA A 1 221 ? -15.329 -4.685 6.146 1.00 92.56 221 ALA A CA 1
ATOM 1716 C C . ALA A 1 221 ? -16.400 -4.011 5.277 1.00 92.56 221 ALA A C 1
ATOM 1718 O O . ALA A 1 221 ? -17.433 -3.569 5.785 1.00 92.56 221 ALA A O 1
ATOM 1719 N N . LEU A 1 222 ? -16.204 -4.024 3.957 1.00 93.00 222 LEU A N 1
ATOM 1720 C CA . LEU A 1 222 ? -17.193 -3.578 2.975 1.00 93.00 222 LEU A CA 1
ATOM 1721 C C . LEU A 1 222 ? -18.488 -4.352 3.182 1.00 93.00 222 LEU A C 1
ATOM 1723 O O . LEU A 1 222 ? -18.453 -5.554 3.411 1.00 93.00 222 LEU A O 1
ATOM 1727 N N . THR A 1 223 ? -19.659 -3.751 3.016 1.00 92.69 223 THR A N 1
ATOM 1728 C CA . THR A 1 223 ? -20.903 -4.534 2.921 1.00 92.69 223 THR A CA 1
ATOM 1729 C C . THR A 1 223 ? -20.917 -5.400 1.654 1.00 92.69 223 THR A C 1
ATOM 1731 O O . THR A 1 223 ? -20.095 -5.248 0.750 1.00 92.69 223 THR A O 1
ATOM 1734 N N . ARG A 1 224 ? -21.889 -6.319 1.533 1.00 93.12 224 ARG A N 1
ATOM 1735 C CA . ARG A 1 224 ? -22.070 -7.095 0.289 1.00 93.12 224 ARG A CA 1
ATOM 1736 C C . ARG A 1 224 ? -22.273 -6.184 -0.929 1.00 93.12 224 ARG A C 1
ATOM 1738 O O . ARG A 1 224 ? -21.749 -6.498 -1.992 1.00 93.12 224 ARG A O 1
ATOM 1745 N N . ARG A 1 225 ? -23.014 -5.079 -0.770 1.00 93.69 225 ARG A N 1
ATOM 1746 C CA . ARG A 1 225 ? -23.264 -4.096 -1.835 1.00 93.69 225 ARG A CA 1
ATOM 1747 C C . ARG A 1 225 ? -21.989 -3.339 -2.186 1.00 93.69 225 ARG A C 1
ATOM 1749 O O . ARG A 1 225 ? -21.614 -3.319 -3.350 1.00 93.69 225 ARG A O 1
ATOM 1756 N N . GLU A 1 226 ? -21.308 -2.781 -1.188 1.00 94.06 226 GLU A N 1
ATOM 1757 C CA . GLU A 1 226 ? -20.068 -2.020 -1.392 1.00 94.06 226 GLU A CA 1
ATOM 1758 C C . GLU A 1 226 ? -18.995 -2.887 -2.058 1.00 94.06 226 GLU A C 1
ATOM 1760 O O . GLU A 1 226 ? -18.382 -2.463 -3.027 1.00 94.06 226 GLU A O 1
ATOM 1765 N N . ARG A 1 227 ? -18.846 -4.150 -1.641 1.00 94.94 227 ARG A N 1
ATOM 1766 C CA . ARG A 1 227 ? -17.915 -5.083 -2.284 1.00 94.94 227 ARG A CA 1
ATOM 1767 C C . ARG A 1 227 ? -18.245 -5.336 -3.755 1.00 94.94 227 ARG A C 1
ATOM 1769 O O . ARG A 1 227 ? -17.328 -5.409 -4.563 1.00 94.94 227 ARG A O 1
ATOM 1776 N N . ARG A 1 228 ? -19.526 -5.481 -4.119 1.00 96.06 228 ARG A N 1
ATOM 1777 C CA . ARG A 1 228 ? -19.921 -5.613 -5.534 1.00 96.06 228 ARG A CA 1
ATOM 1778 C C . ARG A 1 228 ? -19.570 -4.359 -6.329 1.00 96.06 228 ARG A C 1
ATOM 1780 O O . ARG A 1 228 ? -19.112 -4.493 -7.453 1.00 96.06 228 ARG A O 1
ATOM 1787 N N . ILE A 1 229 ? -19.754 -3.175 -5.739 1.00 95.00 229 ILE A N 1
ATOM 1788 C CA . ILE A 1 229 ? -19.372 -1.903 -6.367 1.00 95.00 229 ILE A CA 1
ATOM 1789 C C . ILE A 1 229 ? -17.860 -1.861 -6.585 1.00 95.00 229 ILE A C 1
ATOM 1791 O O . ILE A 1 229 ? -17.436 -1.622 -7.706 1.00 95.00 229 ILE A O 1
ATOM 1795 N N . VAL A 1 230 ? -17.053 -2.157 -5.560 1.00 95.12 230 VAL A N 1
ATOM 1796 C CA . VAL A 1 230 ? -15.585 -2.158 -5.685 1.00 95.12 230 VAL A CA 1
ATOM 1797 C C . VAL A 1 230 ? -15.130 -3.152 -6.756 1.00 95.12 230 VAL A C 1
ATOM 1799 O O . VAL A 1 230 ? -14.373 -2.762 -7.631 1.00 95.12 230 VAL A O 1
ATOM 1802 N N . TRP A 1 231 ? -15.650 -4.386 -6.769 1.00 95.44 231 TRP A N 1
ATOM 1803 C CA . TRP A 1 231 ? -15.347 -5.350 -7.838 1.00 95.44 231 TRP A CA 1
ATOM 1804 C C . TRP A 1 231 ? -15.769 -4.862 -9.222 1.00 95.44 231 TRP A C 1
ATOM 1806 O O . TRP A 1 231 ? -15.000 -4.995 -10.167 1.00 95.44 231 TRP A O 1
ATOM 1816 N N . GLY A 1 232 ? -16.973 -4.298 -9.347 1.00 96.50 232 GLY A N 1
ATOM 1817 C CA . GLY A 1 232 ? -17.464 -3.745 -10.606 1.00 96.50 232 GLY A CA 1
ATOM 1818 C C . GLY A 1 232 ? -16.570 -2.620 -11.119 1.00 96.50 232 GLY A C 1
ATOM 1819 O O . GLY A 1 232 ? -16.223 -2.613 -12.293 1.00 96.50 232 GLY A O 1
ATOM 1820 N N . LEU A 1 233 ? -16.128 -1.723 -10.232 1.00 95.00 233 LEU A N 1
ATOM 1821 C CA . LEU A 1 233 ? -15.184 -0.657 -10.563 1.00 95.00 233 LEU A CA 1
ATOM 1822 C C . LEU A 1 233 ? -13.806 -1.209 -10.938 1.00 95.00 233 LEU A C 1
ATOM 1824 O O . LEU A 1 233 ? -13.231 -0.751 -11.916 1.00 95.00 233 LEU A O 1
ATOM 1828 N N . THR A 1 234 ? -13.290 -2.209 -10.217 1.00 92.00 234 THR A N 1
ATOM 1829 C CA . THR A 1 234 ? -12.025 -2.869 -10.567 1.00 92.00 234 THR A CA 1
ATOM 1830 C C . THR A 1 234 ? -12.105 -3.481 -11.963 1.00 92.00 234 THR A C 1
ATOM 1832 O O . THR A 1 234 ? -11.249 -3.204 -12.796 1.00 92.00 234 THR A O 1
ATOM 1835 N N . ILE A 1 235 ? -13.153 -4.258 -12.252 1.00 91.62 235 ILE A N 1
ATOM 1836 C CA . ILE A 1 235 ? -13.362 -4.870 -13.572 1.00 91.62 235 ILE A CA 1
ATOM 1837 C C . ILE A 1 235 ? -13.505 -3.794 -14.648 1.00 91.62 235 ILE A C 1
ATOM 1839 O O . ILE A 1 235 ? -12.904 -3.929 -15.706 1.00 91.62 235 ILE A O 1
ATOM 1843 N N . LEU A 1 236 ? -14.255 -2.722 -14.378 1.00 91.75 236 LEU A N 1
ATOM 1844 C CA . LEU A 1 236 ? -14.421 -1.611 -15.311 1.00 91.75 236 LEU A CA 1
ATOM 1845 C C . LEU A 1 236 ? -13.083 -0.942 -15.634 1.00 91.75 236 LEU A C 1
ATOM 1847 O O . LEU A 1 236 ? -12.804 -0.700 -16.802 1.00 91.75 236 LEU A O 1
ATOM 1851 N N . VAL A 1 237 ? -12.241 -0.689 -14.627 1.00 87.50 237 VAL A N 1
ATOM 1852 C CA . VAL A 1 237 ? -10.886 -0.162 -14.836 1.00 87.50 237 VAL A CA 1
ATOM 1853 C C . VAL A 1 237 ? -10.106 -1.089 -15.765 1.00 87.50 237 VAL A C 1
ATOM 1855 O O . VAL A 1 237 ? -9.616 -0.629 -16.789 1.00 87.50 237 VAL A O 1
ATOM 1858 N N . TYR A 1 238 ? -10.048 -2.393 -15.487 1.00 84.88 238 TYR A N 1
ATOM 1859 C CA . TYR A 1 238 ? -9.350 -3.324 -16.379 1.00 84.88 238 TYR A CA 1
ATOM 1860 C C . TYR A 1 238 ? -9.949 -3.345 -17.789 1.00 84.88 238 TYR A C 1
ATOM 1862 O O . TYR A 1 238 ? -9.201 -3.289 -18.757 1.00 84.88 238 TYR A O 1
ATOM 1870 N N . ALA A 1 239 ? -11.276 -3.368 -17.923 1.00 86.62 239 ALA A N 1
ATOM 1871 C CA . ALA A 1 239 ? -11.961 -3.399 -19.213 1.00 86.62 239 ALA A CA 1
ATOM 1872 C C . ALA A 1 239 ? -11.721 -2.135 -20.052 1.00 86.62 239 ALA A C 1
ATOM 1874 O O . ALA A 1 239 ? -11.651 -2.223 -21.273 1.00 86.62 239 ALA A O 1
ATOM 1875 N N . VAL A 1 240 ? -11.581 -0.972 -19.410 1.00 84.94 240 VAL A N 1
ATOM 1876 C CA . VAL A 1 240 ? -11.255 0.289 -20.089 1.00 84.94 240 VAL A CA 1
ATOM 1877 C C . VAL A 1 240 ? -9.772 0.344 -20.457 1.00 84.94 240 VAL A C 1
ATOM 1879 O O . VAL A 1 240 ? -9.444 0.767 -21.563 1.00 84.94 240 VAL A O 1
ATOM 1882 N N . PHE A 1 241 ? -8.873 -0.092 -19.570 1.00 77.00 241 PHE A N 1
ATOM 1883 C CA . PHE A 1 241 ? -7.427 0.062 -19.767 1.00 77.00 241 PHE A CA 1
ATOM 1884 C C . PHE A 1 241 ? -6.798 -0.984 -20.684 1.00 77.00 241 PHE A C 1
ATOM 1886 O O . PHE A 1 241 ? -5.922 -0.628 -21.468 1.00 77.00 241 PHE A O 1
ATOM 1893 N N . LEU A 1 242 ? -7.251 -2.241 -20.636 1.00 76.19 242 LEU A N 1
ATOM 1894 C CA . LEU A 1 242 ? -6.682 -3.314 -21.460 1.00 76.19 242 LEU A CA 1
ATOM 1895 C C . LEU A 1 242 ? -6.689 -2.989 -22.966 1.00 76.19 242 LEU A C 1
ATOM 1897 O O . LEU A 1 242 ? -5.646 -3.139 -23.598 1.00 76.19 242 LEU A O 1
ATOM 1901 N N . PRO A 1 243 ? -7.808 -2.526 -23.562 1.00 79.06 243 PRO A N 1
ATOM 1902 C CA . PRO A 1 243 ? -7.858 -2.244 -24.997 1.00 79.06 243 PRO A CA 1
ATOM 1903 C C . PRO A 1 243 ? -6.985 -1.062 -25.426 1.00 79.06 243 PRO A C 1
ATOM 1905 O O . PRO A 1 243 ? -6.493 -1.051 -26.547 1.00 79.06 243 PRO A O 1
ATOM 1908 N N . HIS A 1 244 ? -6.778 -0.076 -24.546 1.00 74.00 244 HIS A N 1
ATOM 1909 C CA . HIS A 1 244 ? -6.005 1.136 -24.855 1.00 74.00 244 HIS A CA 1
ATOM 1910 C C . HIS A 1 244 ? -4.493 0.900 -24.927 1.00 74.00 244 HIS A C 1
ATOM 1912 O O . HIS A 1 244 ? -3.753 1.813 -25.278 1.00 74.00 244 HIS A O 1
ATOM 1918 N N . ARG A 1 245 ? -4.040 -0.291 -24.535 1.00 70.31 245 ARG A N 1
ATOM 1919 C CA . ARG A 1 245 ? -2.638 -0.709 -24.521 1.00 70.31 245 ARG A CA 1
ATOM 1920 C C . ARG A 1 245 ? -2.501 -2.103 -25.144 1.00 70.31 245 ARG A C 1
ATOM 1922 O O . ARG A 1 245 ? -1.636 -2.874 -24.743 1.00 70.31 245 ARG A O 1
ATOM 1929 N N . ALA A 1 246 ? -3.384 -2.472 -26.076 1.00 72.12 246 ALA A N 1
ATOM 1930 C CA . ALA A 1 246 ? -3.452 -3.826 -26.633 1.00 72.12 246 ALA A CA 1
ATOM 1931 C C . ALA A 1 246 ? -2.098 -4.311 -27.204 1.00 72.12 246 ALA A C 1
ATOM 1933 O O . ALA A 1 246 ? -1.745 -5.485 -27.119 1.00 72.12 246 ALA A O 1
ATOM 1934 N N . GLU A 1 247 ? -1.311 -3.383 -27.735 1.00 71.44 247 GLU A N 1
ATOM 1935 C CA . GLU A 1 247 ? 0.044 -3.571 -28.247 1.00 71.44 247 GLU A CA 1
ATOM 1936 C C . GLU A 1 247 ? 1.100 -3.871 -27.169 1.00 71.44 247 GLU A C 1
ATOM 1938 O O . GLU A 1 247 ? 2.136 -4.458 -27.468 1.00 71.44 247 GLU A O 1
ATOM 1943 N N . ALA A 1 248 ? 0.839 -3.500 -25.915 1.00 69.06 248 ALA A N 1
ATOM 1944 C CA . ALA A 1 248 ? 1.710 -3.750 -24.770 1.00 69.06 248 ALA A CA 1
ATOM 1945 C C . ALA A 1 248 ? 1.372 -5.063 -24.048 1.00 69.06 248 ALA A C 1
ATOM 1947 O O . ALA A 1 248 ? 1.951 -5.357 -22.997 1.00 69.06 248 ALA A O 1
ATOM 1948 N N . PHE A 1 249 ? 0.451 -5.868 -24.595 1.00 72.06 249 PHE A N 1
ATOM 1949 C CA . PHE A 1 249 ? 0.213 -7.184 -24.033 1.00 72.06 249 PHE A CA 1
ATOM 1950 C C . PHE A 1 249 ? 1.468 -8.050 -24.152 1.00 72.06 249 PHE A C 1
ATOM 1952 O O . PHE A 1 249 ? 2.086 -8.136 -25.217 1.00 72.06 249 PHE A O 1
ATOM 1959 N N . PRO A 1 250 ? 1.820 -8.762 -23.078 1.00 71.12 250 PRO A N 1
ATOM 1960 C CA . PRO A 1 250 ? 2.860 -9.775 -23.149 1.00 71.12 250 PRO A CA 1
ATOM 1961 C C . PRO A 1 250 ? 2.536 -10.865 -24.172 1.00 71.12 250 PRO A C 1
ATOM 1963 O O . PRO A 1 250 ? 1.377 -11.211 -24.419 1.00 71.12 250 PRO A O 1
ATOM 1966 N N . ALA A 1 251 ? 3.587 -11.535 -24.640 1.00 78.88 251 ALA A N 1
ATOM 1967 C CA . ALA A 1 251 ? 3.436 -12.850 -25.242 1.00 78.88 251 ALA A CA 1
ATOM 1968 C C . ALA A 1 251 ? 2.702 -13.815 -24.284 1.00 78.88 251 ALA A C 1
ATOM 1970 O O . ALA A 1 251 ? 2.733 -13.668 -23.057 1.00 78.88 251 ALA A O 1
ATOM 1971 N N . ALA A 1 252 ? 2.079 -14.855 -24.845 1.00 83.31 252 ALA A N 1
ATOM 1972 C CA . ALA A 1 252 ? 1.260 -15.796 -24.079 1.00 83.31 252 ALA A CA 1
ATOM 1973 C C . ALA A 1 252 ? 2.008 -16.436 -22.890 1.00 83.31 252 ALA A C 1
ATOM 1975 O O . ALA A 1 252 ? 1.428 -16.606 -21.821 1.00 83.31 252 ALA A O 1
ATOM 1976 N N . GLY A 1 253 ? 3.300 -16.751 -23.041 1.00 82.81 253 GLY A N 1
ATOM 1977 C CA . GLY A 1 253 ? 4.121 -17.337 -21.973 1.00 82.81 253 GLY A CA 1
ATOM 1978 C C . GLY A 1 253 ? 4.241 -16.441 -20.729 1.00 82.81 253 GLY A C 1
ATOM 1979 O O . GLY A 1 253 ? 3.764 -16.836 -19.662 1.00 82.81 253 GLY A O 1
ATOM 1980 N N . PRO A 1 254 ? 4.828 -15.232 -20.846 1.00 81.31 254 PRO A N 1
ATOM 1981 C CA . PRO A 1 254 ? 4.912 -14.278 -19.738 1.00 81.31 254 PRO A CA 1
ATOM 1982 C C . PRO A 1 254 ? 3.543 -13.930 -19.136 1.00 81.31 254 PRO A C 1
ATOM 1984 O O . PRO A 1 254 ? 3.428 -13.811 -17.917 1.00 81.31 254 PRO A O 1
ATOM 1987 N N . PHE A 1 255 ? 2.490 -13.839 -19.961 1.00 83.12 255 PHE A N 1
ATOM 1988 C CA . PHE A 1 255 ? 1.121 -13.640 -19.478 1.00 83.12 255 PHE A CA 1
ATOM 1989 C C . PHE A 1 255 ? 0.661 -14.771 -18.553 1.00 83.12 255 PHE A C 1
ATOM 1991 O O . PHE A 1 255 ? 0.235 -14.523 -17.425 1.00 83.12 255 PHE A O 1
ATOM 1998 N N . VAL A 1 256 ? 0.768 -16.023 -19.014 1.00 86.31 256 VAL A N 1
ATOM 1999 C CA . VAL A 1 256 ? 0.358 -17.211 -18.251 1.00 86.31 256 VAL A CA 1
ATOM 2000 C C . VAL A 1 256 ? 1.167 -17.327 -16.964 1.00 86.31 256 VAL A C 1
ATOM 2002 O O . VAL A 1 256 ? 0.592 -17.589 -15.906 1.00 86.31 256 VAL A O 1
ATOM 2005 N N . LEU A 1 257 ? 2.478 -17.080 -17.023 1.00 85.94 257 LEU A N 1
ATOM 2006 C CA . LEU A 1 257 ? 3.332 -17.070 -15.838 1.00 85.94 257 LEU A CA 1
ATOM 2007 C C . LEU A 1 257 ? 2.898 -15.982 -14.847 1.00 85.94 257 LEU A C 1
ATOM 2009 O O . LEU A 1 257 ? 2.735 -16.260 -13.662 1.00 85.94 257 LEU A O 1
ATOM 2013 N N . GLY A 1 258 ? 2.634 -14.769 -15.326 1.00 85.19 258 GLY A N 1
ATOM 2014 C CA . GLY A 1 258 ? 2.086 -13.686 -14.518 1.00 85.19 258 GLY A CA 1
ATOM 2015 C C . GLY A 1 258 ? 0.767 -14.043 -13.841 1.00 85.19 258 GLY A C 1
ATOM 2016 O O . GLY A 1 258 ? 0.597 -13.822 -12.642 1.00 85.19 258 GLY A O 1
ATOM 2017 N N . MET A 1 259 ? -0.156 -14.666 -14.577 1.00 88.00 259 MET A N 1
ATOM 2018 C CA . MET A 1 259 ? -1.439 -15.116 -14.028 1.00 88.00 259 MET A CA 1
ATOM 2019 C C . MET A 1 259 ? -1.255 -16.220 -12.991 1.00 88.00 259 MET A C 1
ATOM 2021 O O . MET A 1 259 ? -1.937 -16.216 -11.963 1.00 88.00 259 MET A O 1
ATOM 2025 N N . ALA A 1 260 ? -0.292 -17.120 -13.198 1.00 90.44 260 ALA A N 1
ATOM 2026 C CA . ALA A 1 260 ? 0.083 -18.116 -12.206 1.00 90.44 260 ALA A CA 1
ATOM 2027 C C . ALA A 1 260 ? 0.661 -17.470 -10.933 1.00 90.44 260 ALA A C 1
ATOM 2029 O O . ALA A 1 260 ? 0.334 -17.914 -9.833 1.00 90.44 260 ALA A O 1
ATOM 2030 N N . LEU A 1 261 ? 1.450 -16.395 -11.049 1.00 90.44 261 LEU A N 1
ATOM 2031 C CA . LEU A 1 261 ? 1.972 -15.640 -9.903 1.00 90.44 261 LEU A CA 1
ATOM 2032 C C . LEU A 1 261 ? 0.855 -14.907 -9.142 1.00 90.44 261 LEU A C 1
ATOM 2034 O O . LEU A 1 261 ? 0.794 -14.990 -7.911 1.00 90.44 261 LEU A O 1
ATOM 2038 N N . VAL A 1 262 ? -0.087 -14.271 -9.848 1.00 90.19 262 VAL A N 1
ATOM 2039 C CA . VAL A 1 262 ? -1.293 -13.677 -9.242 1.00 90.19 262 VAL A CA 1
ATOM 2040 C C . VAL A 1 262 ? -2.096 -14.751 -8.499 1.00 90.19 262 VAL A C 1
ATOM 2042 O O . VAL A 1 262 ? -2.356 -14.608 -7.303 1.00 90.19 262 VAL A O 1
ATOM 2045 N N . ALA A 1 263 ? -2.428 -15.868 -9.150 1.00 91.88 263 ALA A N 1
ATOM 2046 C CA . ALA A 1 263 ? -3.165 -16.966 -8.526 1.00 91.88 263 ALA A CA 1
ATOM 2047 C C . ALA A 1 263 ? -2.413 -17.564 -7.322 1.00 91.88 263 ALA A C 1
ATOM 2049 O O . ALA A 1 263 ? -3.008 -17.806 -6.267 1.00 91.88 263 ALA A O 1
ATOM 2050 N N . GLY A 1 264 ? -1.098 -17.747 -7.450 1.00 92.38 264 GLY A N 1
ATOM 2051 C CA . GLY A 1 264 ? -0.217 -18.238 -6.395 1.00 92.38 264 GLY A CA 1
ATOM 2052 C C . GLY A 1 264 ? -0.178 -17.309 -5.182 1.00 92.38 264 GLY A C 1
ATOM 2053 O O . GLY A 1 264 ? -0.279 -17.778 -4.048 1.00 92.38 264 GLY A O 1
ATOM 2054 N N . SER A 1 265 ? -0.115 -15.992 -5.394 1.00 92.31 265 SER A N 1
ATOM 2055 C CA . SER A 1 265 ? -0.157 -15.008 -4.306 1.00 92.31 265 SER A CA 1
ATOM 2056 C C . SER A 1 265 ? -1.515 -14.980 -3.591 1.00 92.31 265 SER A C 1
ATOM 2058 O O . SER A 1 265 ? -1.560 -14.946 -2.359 1.00 92.31 265 SER A O 1
ATOM 2060 N N . ILE A 1 266 ? -2.628 -15.097 -4.326 1.00 92.44 266 ILE A N 1
ATOM 2061 C CA . ILE A 1 266 ? -3.977 -15.212 -3.745 1.00 92.44 266 ILE A CA 1
ATOM 2062 C C . ILE A 1 266 ? -4.101 -16.503 -2.925 1.00 92.44 266 ILE A C 1
ATOM 2064 O O . ILE A 1 266 ? -4.630 -16.493 -1.806 1.00 92.44 266 ILE A O 1
ATOM 2068 N N . TRP A 1 267 ? -3.587 -17.622 -3.443 1.00 92.44 267 TRP A N 1
ATOM 2069 C CA . TRP A 1 267 ? -3.533 -18.885 -2.709 1.00 92.44 267 TRP A CA 1
ATOM 2070 C C . TRP A 1 267 ? -2.703 -18.755 -1.426 1.00 92.44 267 TRP A C 1
ATOM 2072 O O . TRP A 1 267 ? -3.156 -19.185 -0.360 1.00 92.44 267 TRP A O 1
ATOM 2082 N N . LEU A 1 268 ? -1.538 -18.104 -1.501 1.00 89.62 268 LEU A N 1
ATOM 2083 C CA . LEU A 1 268 ? -0.660 -17.856 -0.360 1.00 89.62 268 LEU A CA 1
ATOM 2084 C C . LEU A 1 268 ? -1.353 -17.001 0.705 1.00 89.62 268 LEU A C 1
ATOM 2086 O O . LEU A 1 268 ? -1.318 -17.351 1.886 1.00 89.62 268 LEU A O 1
ATOM 2090 N N . LEU A 1 269 ? -2.058 -15.942 0.304 1.00 91.12 269 LEU A N 1
ATOM 2091 C CA . LEU A 1 269 ? -2.880 -15.127 1.201 1.00 91.12 269 LEU A CA 1
ATOM 2092 C C . LEU A 1 269 ? -3.960 -15.983 1.883 1.00 91.12 269 LEU A C 1
ATOM 2094 O O . LEU A 1 269 ? -4.190 -15.902 3.094 1.00 91.12 269 LEU A O 1
ATOM 2098 N N . GLY A 1 270 ? -4.578 -16.881 1.112 1.00 89.69 270 GLY A N 1
ATOM 2099 C CA . GLY A 1 270 ? -5.515 -17.888 1.593 1.00 89.69 270 GLY A CA 1
ATOM 2100 C C . GLY A 1 270 ? -4.911 -18.906 2.569 1.00 89.69 270 GLY A C 1
ATOM 2101 O O . GLY A 1 270 ? -5.640 -19.424 3.418 1.00 89.69 270 GLY A O 1
ATOM 2102 N N . ALA A 1 271 ? -3.613 -19.192 2.482 1.00 87.25 271 ALA A N 1
ATOM 2103 C CA . ALA A 1 271 ? -2.893 -20.072 3.398 1.00 87.25 271 ALA A CA 1
ATOM 2104 C C . ALA A 1 271 ? -2.470 -19.342 4.681 1.00 87.25 271 ALA A C 1
ATOM 2106 O O . ALA A 1 271 ? -2.771 -19.827 5.774 1.00 87.25 271 ALA A O 1
ATOM 2107 N N . VAL A 1 272 ? -1.867 -18.153 4.560 1.00 86.25 272 VAL A N 1
ATOM 2108 C CA . VAL A 1 272 ? -1.469 -17.303 5.695 1.00 86.25 272 VAL A CA 1
ATOM 2109 C C . VAL A 1 272 ? -2.654 -17.005 6.593 1.00 86.25 272 VAL A C 1
ATOM 2111 O O . VAL A 1 272 ? -2.561 -17.199 7.803 1.00 86.25 272 VAL A O 1
ATOM 2114 N N . ARG A 1 273 ? -3.801 -16.621 6.011 1.00 83.69 273 ARG A N 1
ATOM 2115 C CA . ARG A 1 273 ? -4.988 -16.300 6.811 1.00 83.69 273 ARG A CA 1
ATOM 2116 C C . ARG A 1 273 ? -5.374 -17.455 7.733 1.00 83.69 273 ARG A C 1
ATOM 2118 O O . ARG A 1 273 ? -5.705 -17.212 8.880 1.00 83.69 273 ARG A O 1
ATOM 2125 N N . ARG A 1 274 ? -5.315 -18.707 7.251 1.00 83.62 274 ARG A N 1
ATOM 2126 C CA . ARG A 1 274 ? -5.721 -19.891 8.028 1.00 83.62 274 ARG A CA 1
ATOM 2127 C C . ARG A 1 274 ? -4.794 -20.110 9.217 1.00 83.62 274 ARG A C 1
ATOM 2129 O O . ARG A 1 274 ? -5.255 -20.547 10.265 1.00 83.62 274 ARG A O 1
ATOM 2136 N N . ALA A 1 275 ? -3.513 -19.790 9.051 1.00 78.31 275 ALA A N 1
ATOM 2137 C CA . ALA A 1 275 ? -2.541 -19.834 10.132 1.00 78.31 275 ALA A CA 1
ATOM 2138 C C . ALA A 1 275 ? -2.738 -18.685 11.142 1.00 78.31 275 ALA A C 1
ATOM 2140 O O . ALA A 1 275 ? -2.488 -18.880 12.328 1.00 78.31 275 ALA A O 1
ATOM 2141 N N . ASP A 1 276 ? -3.209 -17.518 10.687 1.00 78.56 276 ASP A N 1
ATOM 2142 C CA . ASP A 1 276 ? -3.324 -16.297 11.498 1.00 78.56 276 ASP A CA 1
ATOM 2143 C C . ASP A 1 276 ? -4.671 -16.092 12.199 1.00 78.56 276 ASP A C 1
ATOM 2145 O O . ASP A 1 276 ? -4.710 -15.403 13.215 1.00 78.56 276 ASP A O 1
ATOM 2149 N N . THR A 1 277 ? -5.769 -16.707 11.737 1.00 71.12 277 THR A N 1
ATOM 2150 C CA . THR A 1 277 ? -7.113 -16.527 12.336 1.00 71.12 277 THR A CA 1
ATOM 2151 C C . THR A 1 277 ? -7.152 -16.827 13.845 1.00 71.12 277 THR A C 1
ATOM 2153 O O . THR A 1 277 ? -8.036 -16.346 14.545 1.00 71.12 277 THR A O 1
ATOM 2156 N N . ARG A 1 278 ? -6.187 -17.591 14.372 1.00 61.50 278 ARG A N 1
ATOM 2157 C CA . ARG A 1 278 ? -6.090 -17.942 15.798 1.00 61.50 278 ARG A CA 1
ATOM 2158 C C . ARG A 1 278 ? -5.346 -16.916 16.666 1.00 61.50 278 ARG A C 1
ATOM 2160 O O . ARG A 1 278 ? -5.277 -17.121 17.870 1.00 61.50 278 ARG A O 1
ATOM 2167 N N . GLN A 1 279 ? -4.756 -15.866 16.088 1.00 64.00 279 GLN A N 1
ATOM 2168 C CA . GLN A 1 279 ? -3.772 -15.021 16.783 1.00 64.00 279 GLN A CA 1
ATOM 2169 C C . GLN A 1 279 ? -4.220 -13.582 17.070 1.00 64.00 279 GLN A C 1
ATOM 2171 O O . GLN A 1 279 ? -3.462 -12.850 17.701 1.00 64.00 279 GLN A O 1
ATOM 2176 N N . MET A 1 280 ? -5.403 -13.135 16.630 1.00 65.75 280 MET A N 1
ATOM 2177 C CA . MET A 1 280 ? -5.807 -11.749 16.895 1.00 65.75 280 MET A CA 1
ATOM 2178 C C . MET A 1 280 ? -6.356 -11.582 18.319 1.00 65.75 280 MET A C 1
ATOM 2180 O O . MET A 1 280 ? -7.366 -12.211 18.646 1.00 65.75 280 MET A O 1
ATOM 2184 N N . PRO A 1 281 ? -5.741 -10.720 19.152 1.00 61.66 281 PRO A N 1
ATOM 2185 C CA . PRO A 1 281 ? -6.300 -10.380 20.449 1.00 61.66 281 PRO A CA 1
ATOM 2186 C C . PRO A 1 281 ? -7.629 -9.624 20.280 1.00 61.66 281 PRO A C 1
ATOM 2188 O O . PRO A 1 281 ? -7.855 -8.987 19.243 1.00 61.66 281 PRO A O 1
ATOM 2191 N N . PRO A 1 282 ? -8.523 -9.684 21.282 1.00 62.88 282 PRO A N 1
ATOM 2192 C CA . PRO A 1 282 ? -9.740 -8.887 21.290 1.00 62.88 282 PRO A CA 1
ATOM 2193 C C . PRO A 1 282 ? -9.386 -7.402 21.187 1.00 62.88 282 PRO A C 1
ATOM 2195 O O . PRO A 1 282 ? -8.499 -6.901 21.878 1.00 62.88 282 PRO A O 1
ATOM 2198 N N . VAL A 1 283 ? -10.076 -6.704 20.292 1.00 63.66 283 VAL A N 1
ATOM 2199 C CA . VAL A 1 283 ? -9.806 -5.297 20.012 1.00 63.66 283 VAL A CA 1
ATOM 2200 C C . VAL A 1 283 ? -10.637 -4.445 20.960 1.00 63.66 283 VAL A C 1
ATOM 2202 O O . VAL A 1 283 ? -11.859 -4.561 21.003 1.00 63.66 283 VAL A O 1
ATOM 2205 N N . GLY A 1 284 ? -9.960 -3.616 21.755 1.00 64.50 284 GLY A N 1
ATOM 2206 C CA . GLY A 1 284 ? -10.608 -2.622 22.605 1.00 64.50 284 GLY A CA 1
ATOM 2207 C C . GLY A 1 284 ? -11.266 -1.497 21.791 1.00 64.50 284 GLY A C 1
ATOM 2208 O O . GLY A 1 284 ? -11.129 -1.440 20.568 1.00 64.50 284 GLY A O 1
ATOM 2209 N N . PRO A 1 285 ? -11.971 -0.559 22.447 1.00 66.62 285 PRO A N 1
ATOM 2210 C CA . PRO A 1 285 ? -12.554 0.584 21.758 1.00 66.62 285 PRO A CA 1
ATOM 2211 C C . PRO A 1 285 ? -11.466 1.378 21.034 1.00 66.62 285 PRO A C 1
ATOM 2213 O O . PRO A 1 285 ? -10.416 1.690 21.601 1.00 66.62 285 PRO A O 1
ATOM 2216 N N . TRP A 1 286 ? -11.741 1.722 19.780 1.00 72.88 286 TRP A N 1
ATOM 2217 C CA . TRP A 1 286 ? -10.799 2.410 18.913 1.00 72.88 286 TRP A CA 1
ATOM 2218 C C . TRP A 1 286 ? -10.474 3.790 19.479 1.00 72.88 286 TRP A C 1
ATOM 2220 O O . TRP A 1 286 ? -11.359 4.627 19.675 1.00 72.88 286 TRP A O 1
ATOM 2230 N N . ARG A 1 287 ? -9.191 4.047 19.732 1.00 76.94 287 ARG A N 1
ATOM 2231 C CA . ARG A 1 287 ? -8.718 5.337 20.239 1.00 76.94 287 ARG A CA 1
ATOM 2232 C C . ARG A 1 287 ? -7.639 5.855 19.312 1.00 76.94 287 ARG A C 1
ATOM 2234 O O . ARG A 1 287 ? -6.532 5.326 19.286 1.00 76.94 287 ARG A O 1
ATOM 2241 N N . PHE A 1 288 ? -7.965 6.908 18.568 1.00 82.69 288 PHE A N 1
ATOM 2242 C CA . PHE A 1 288 ? -6.977 7.597 17.751 1.00 82.69 288 PHE A CA 1
ATOM 2243 C C . PHE A 1 288 ? -5.903 8.231 18.635 1.00 82.69 288 PHE A C 1
ATOM 2245 O O . PHE A 1 288 ? -6.183 9.111 19.452 1.00 82.69 288 PHE A O 1
ATOM 2252 N N . GLN A 1 289 ? -4.664 7.800 18.439 1.00 85.69 289 GLN A N 1
ATOM 2253 C CA . GLN A 1 289 ? -3.495 8.297 19.143 1.00 85.69 289 GLN A CA 1
ATOM 2254 C C . GLN A 1 289 ? -2.812 9.352 18.274 1.00 85.69 289 GLN A C 1
ATOM 2256 O O . GLN A 1 289 ? -1.771 9.103 17.665 1.00 85.69 289 GLN A O 1
ATOM 2261 N N . SER A 1 290 ? -3.399 10.553 18.225 1.00 84.75 290 SER A N 1
ATOM 2262 C CA . SER A 1 290 ? -2.939 11.655 17.365 1.00 84.75 290 SER A CA 1
ATOM 2263 C C . SER A 1 290 ? -1.442 11.936 17.496 1.00 84.75 290 SER A C 1
ATOM 2265 O O . SER A 1 290 ? -0.761 12.113 16.496 1.00 84.75 290 SER A O 1
ATOM 2267 N N . ARG A 1 291 ? -0.891 11.889 18.717 1.00 86.06 291 ARG A N 1
ATOM 2268 C CA . ARG A 1 291 ? 0.550 12.069 18.961 1.00 86.06 291 ARG A CA 1
ATOM 2269 C C . ARG A 1 291 ? 1.411 11.011 18.267 1.00 86.06 291 ARG A C 1
ATOM 2271 O O . ARG A 1 291 ? 2.484 11.343 17.778 1.00 86.06 291 ARG A O 1
ATOM 2278 N N . GLN A 1 292 ? 0.980 9.749 18.235 1.00 83.06 292 GLN A N 1
ATOM 2279 C CA . GLN A 1 292 ? 1.721 8.688 17.543 1.00 83.06 292 GLN A CA 1
ATOM 2280 C C . GLN A 1 292 ? 1.615 8.844 16.029 1.00 83.06 292 GLN A C 1
ATOM 2282 O O . GLN A 1 292 ? 2.628 8.751 15.341 1.00 83.06 292 GLN A O 1
ATOM 2287 N N . PHE A 1 293 ? 0.419 9.165 15.537 1.00 86.00 293 PHE A N 1
ATOM 2288 C CA . PHE A 1 293 ? 0.188 9.411 14.119 1.00 86.00 293 PHE A CA 1
ATOM 2289 C C . PHE A 1 293 ? 1.006 10.602 13.599 1.00 86.00 293 PHE A C 1
ATOM 2291 O O . PHE A 1 293 ? 1.697 10.490 12.592 1.00 86.00 293 PHE A O 1
ATOM 2298 N N . LEU A 1 294 ? 1.006 11.723 14.328 1.00 86.88 294 LEU A N 1
ATOM 2299 C CA . LEU A 1 294 ? 1.798 12.907 13.987 1.00 86.88 294 LEU A CA 1
ATOM 2300 C C . LEU A 1 294 ? 3.301 12.640 14.059 1.00 86.88 294 LEU A C 1
ATOM 2302 O O . LEU A 1 294 ? 4.042 13.171 13.243 1.00 86.88 294 LEU A O 1
ATOM 2306 N N . ARG A 1 295 ? 3.765 11.796 14.991 1.00 83.94 295 ARG A N 1
ATOM 2307 C CA . ARG A 1 295 ? 5.163 11.339 14.996 1.00 83.94 295 ARG A CA 1
ATOM 2308 C C . ARG A 1 295 ? 5.481 10.546 13.735 1.00 83.94 295 ARG A C 1
ATOM 2310 O O . ARG A 1 295 ? 6.483 10.843 13.104 1.00 83.94 295 ARG A O 1
ATOM 2317 N N . TYR A 1 296 ? 4.639 9.582 13.356 1.00 79.75 296 TYR A N 1
ATOM 2318 C CA . TYR A 1 296 ? 4.817 8.806 12.124 1.00 79.75 296 TYR A CA 1
ATOM 2319 C C . TYR A 1 296 ? 4.894 9.713 10.892 1.00 79.75 296 TYR A C 1
ATOM 2321 O O . TYR A 1 296 ? 5.855 9.630 10.131 1.00 79.75 296 TYR A O 1
ATOM 2329 N N . LEU A 1 297 ? 3.943 10.637 10.750 1.00 82.12 297 LEU A N 1
ATOM 2330 C CA . LEU A 1 297 ? 3.943 11.590 9.647 1.00 82.12 297 LEU A CA 1
ATOM 2331 C C . LEU A 1 297 ? 5.154 12.533 9.693 1.00 82.12 297 LEU A C 1
ATOM 2333 O O . LEU A 1 297 ? 5.757 12.814 8.665 1.00 82.12 297 LEU A O 1
ATOM 2337 N N . GLY A 1 298 ? 5.543 12.989 10.883 1.00 83.94 298 GLY A N 1
ATOM 2338 C CA . GLY A 1 298 ? 6.737 13.805 11.078 1.00 83.94 298 GLY A CA 1
ATOM 2339 C C . GLY A 1 298 ? 8.007 13.078 10.642 1.00 83.94 298 GLY A C 1
ATOM 2340 O O . GLY A 1 298 ? 8.820 13.665 9.940 1.00 83.94 298 GLY A O 1
ATOM 2341 N N . TYR A 1 299 ? 8.155 11.792 10.980 1.00 78.12 299 TYR A N 1
ATOM 2342 C CA . TYR A 1 299 ? 9.266 10.966 10.495 1.00 78.12 299 TYR A CA 1
ATOM 2343 C C . TYR A 1 299 ? 9.239 10.804 8.979 1.00 78.12 299 TYR A C 1
ATOM 2345 O O . TYR A 1 299 ? 10.287 10.907 8.357 1.00 78.12 299 TYR A O 1
ATOM 2353 N N . PHE A 1 300 ? 8.066 10.593 8.385 1.00 75.25 300 PHE A N 1
ATOM 2354 C CA . PHE A 1 300 ? 7.914 10.510 6.934 1.00 75.25 300 PHE A CA 1
ATOM 2355 C C . PHE A 1 300 ? 8.351 11.808 6.234 1.00 75.25 300 PHE A C 1
ATOM 2357 O O . PHE A 1 300 ? 9.134 11.777 5.285 1.00 75.25 300 PHE A O 1
ATOM 2364 N N . LEU A 1 301 ? 7.898 12.966 6.725 1.00 80.81 301 LEU A N 1
ATOM 2365 C CA . LEU A 1 301 ? 8.260 14.267 6.157 1.00 80.81 301 LEU A CA 1
ATOM 2366 C C . LEU A 1 301 ? 9.737 14.604 6.395 1.00 80.81 301 LEU A C 1
ATOM 2368 O O . LEU A 1 301 ? 10.414 15.070 5.483 1.00 80.81 301 LEU A O 1
ATOM 2372 N N . ALA A 1 302 ? 10.258 14.325 7.593 1.00 79.88 302 ALA A N 1
ATOM 2373 C CA . ALA A 1 302 ? 11.667 14.529 7.918 1.00 79.88 302 ALA A CA 1
ATOM 2374 C C . ALA A 1 302 ? 12.576 13.621 7.080 1.00 79.88 302 ALA A C 1
ATOM 2376 O O . ALA A 1 302 ? 13.590 14.087 6.570 1.00 79.88 302 ALA A O 1
ATOM 2377 N N . ALA A 1 303 ? 12.190 12.355 6.891 1.00 71.25 303 ALA A N 1
ATOM 2378 C CA . ALA A 1 303 ? 12.846 11.442 5.966 1.00 71.25 303 ALA A CA 1
ATOM 2379 C C . ALA A 1 303 ? 12.866 12.051 4.562 1.00 71.25 303 ALA A C 1
ATOM 2381 O O . ALA A 1 303 ? 13.936 12.259 4.010 1.00 71.25 303 ALA A O 1
ATOM 2382 N N . SER A 1 304 ? 11.709 12.446 4.031 1.00 69.50 304 SER A N 1
ATOM 2383 C CA . SER A 1 304 ? 11.601 13.068 2.702 1.00 69.50 304 SER A CA 1
ATOM 2384 C C . SER A 1 304 ? 12.524 14.286 2.545 1.00 69.50 304 SER A C 1
ATOM 2386 O O . SER A 1 304 ? 13.205 14.420 1.527 1.00 69.50 304 SER A O 1
ATOM 2388 N N . LEU A 1 305 ? 12.604 15.145 3.568 1.00 76.81 305 LEU A N 1
ATOM 2389 C CA . LEU A 1 305 ? 13.485 16.316 3.589 1.00 76.81 305 LEU A CA 1
ATOM 2390 C C . LEU A 1 305 ? 14.965 15.942 3.572 1.00 76.81 305 LEU A C 1
ATOM 2392 O O . LEU A 1 305 ? 15.694 16.410 2.699 1.00 76.81 305 LEU A O 1
ATOM 2396 N N . VAL A 1 306 ? 15.405 15.097 4.510 1.00 72.25 306 VAL A N 1
ATOM 2397 C CA . VAL A 1 306 ? 16.805 14.649 4.586 1.00 72.25 306 VAL A CA 1
ATOM 2398 C C . VAL A 1 306 ? 17.233 14.057 3.251 1.00 72.25 306 VAL A C 1
ATOM 2400 O O . VAL A 1 306 ? 18.316 14.344 2.763 1.00 72.25 306 VAL A O 1
ATOM 2403 N N . LEU A 1 307 ? 16.358 13.290 2.618 1.00 65.19 307 LEU A N 1
ATOM 2404 C CA . LEU A 1 307 ? 16.653 12.621 1.360 1.00 65.19 307 LEU A CA 1
ATOM 2405 C C . LEU A 1 307 ? 16.686 13.552 0.172 1.00 65.19 307 LEU A C 1
ATOM 2407 O O . LEU A 1 307 ? 17.532 13.372 -0.691 1.00 65.19 307 LEU A O 1
ATOM 2411 N N . SER A 1 308 ? 15.826 14.564 0.153 1.00 67.81 308 SER A N 1
ATOM 2412 C CA . SER A 1 308 ? 15.879 15.615 -0.861 1.00 67.81 308 SER A CA 1
ATOM 2413 C C . SER A 1 308 ? 17.222 16.352 -0.799 1.00 67.81 308 SER A C 1
ATOM 2415 O O . SER A 1 308 ? 17.838 16.609 -1.830 1.00 67.81 308 SER A O 1
ATOM 2417 N N . VAL A 1 309 ? 17.722 16.620 0.414 1.00 72.94 309 VAL A N 1
ATOM 2418 C CA . VAL A 1 309 ? 19.043 17.230 0.633 1.00 72.94 309 VAL A CA 1
ATOM 2419 C C . VAL A 1 309 ? 20.170 16.271 0.243 1.00 72.94 309 VAL A C 1
ATOM 2421 O O . VAL A 1 309 ? 21.086 16.657 -0.475 1.00 72.94 309 VAL A O 1
ATOM 2424 N N . VAL A 1 310 ? 20.105 15.010 0.673 1.00 68.81 310 VAL A N 1
ATOM 2425 C CA . VAL A 1 310 ? 21.131 14.007 0.359 1.00 68.81 310 VAL A CA 1
ATOM 2426 C C . VAL A 1 310 ? 21.186 13.723 -1.140 1.00 68.81 310 VAL A C 1
ATOM 2428 O O . VAL A 1 310 ? 22.278 13.640 -1.687 1.00 68.81 310 VAL A O 1
ATOM 2431 N N . ALA A 1 311 ? 20.048 13.606 -1.823 1.00 64.62 311 ALA A N 1
ATOM 2432 C CA . ALA A 1 311 ? 19.994 13.407 -3.269 1.00 64.62 311 ALA A CA 1
ATOM 2433 C C . ALA A 1 311 ? 20.599 14.597 -4.026 1.00 64.62 311 ALA A C 1
ATOM 2435 O O . ALA A 1 311 ? 21.319 14.388 -4.996 1.00 64.62 311 ALA A O 1
ATOM 2436 N N . LEU A 1 312 ? 20.384 15.830 -3.550 1.00 68.44 312 LEU A N 1
ATOM 2437 C CA . LEU A 1 312 ? 21.008 17.028 -4.119 1.00 68.44 312 LEU A CA 1
ATOM 2438 C C . LEU A 1 312 ? 22.542 17.005 -3.979 1.00 68.44 312 LEU A C 1
ATOM 2440 O O . LEU A 1 312 ? 23.245 17.430 -4.890 1.00 68.44 312 LEU A O 1
ATOM 2444 N N . VAL A 1 313 ? 23.059 16.506 -2.852 1.00 72.88 313 VAL A N 1
ATOM 2445 C CA . VAL A 1 313 ? 24.497 16.542 -2.524 1.00 72.88 313 VAL A CA 1
ATOM 2446 C C . VAL A 1 313 ? 25.261 15.316 -3.044 1.00 72.88 313 VAL A C 1
ATOM 2448 O O . VAL A 1 313 ? 26.406 15.442 -3.467 1.00 72.88 313 VAL A O 1
ATOM 2451 N N . LEU A 1 314 ? 24.652 14.127 -3.011 1.00 69.62 314 LEU A N 1
ATOM 2452 C CA . LEU A 1 314 ? 25.320 12.838 -3.238 1.00 69.62 314 LEU A CA 1
ATOM 2453 C C . LEU A 1 314 ? 24.927 12.141 -4.544 1.00 69.62 314 LEU A C 1
ATOM 2455 O O . LEU A 1 314 ? 25.346 11.002 -4.734 1.00 69.62 314 LEU A O 1
ATOM 2459 N N . ASN A 1 315 ? 24.160 12.775 -5.439 1.00 67.94 315 ASN A N 1
ATOM 2460 C CA . ASN A 1 315 ? 23.637 12.162 -6.672 1.00 67.94 315 ASN A CA 1
ATOM 2461 C C . ASN A 1 315 ? 24.616 11.192 -7.394 1.00 67.94 315 ASN A C 1
ATOM 2463 O O . ASN A 1 315 ? 24.247 10.033 -7.587 1.00 67.94 315 ASN A O 1
ATOM 2467 N N . PRO A 1 316 ? 25.892 11.553 -7.677 1.00 66.50 316 PRO A N 1
ATOM 2468 C CA . PRO A 1 316 ? 26.805 10.650 -8.391 1.00 66.50 316 PRO A CA 1
ATOM 2469 C C . PRO A 1 316 ? 27.231 9.396 -7.602 1.00 66.50 316 PRO A C 1
ATOM 2471 O O . PRO A 1 316 ? 27.575 8.383 -8.202 1.00 66.50 316 PRO A O 1
ATOM 2474 N N . VAL A 1 317 ? 27.201 9.427 -6.265 1.00 68.62 317 VAL A N 1
ATOM 2475 C CA . VAL A 1 317 ? 27.555 8.285 -5.389 1.00 68.62 317 VAL A CA 1
ATOM 2476 C C . VAL A 1 317 ? 26.305 7.548 -4.893 1.00 68.62 317 VAL A C 1
ATOM 2478 O O . VAL A 1 317 ? 26.374 6.398 -4.452 1.00 68.62 317 VAL A O 1
ATOM 2481 N N . ALA A 1 318 ? 25.142 8.193 -4.976 1.00 65.94 318 ALA A N 1
ATOM 2482 C CA . ALA A 1 318 ? 23.886 7.650 -4.494 1.00 65.94 318 ALA A CA 1
ATOM 2483 C C . ALA A 1 318 ? 23.460 6.415 -5.291 1.00 65.94 318 ALA A C 1
ATOM 2485 O O . ALA A 1 318 ? 22.979 5.471 -4.674 1.00 65.94 318 ALA A O 1
ATOM 2486 N N . LEU A 1 319 ? 23.677 6.375 -6.611 1.00 65.69 319 LEU A N 1
ATOM 2487 C CA . LEU A 1 319 ? 23.205 5.275 -7.462 1.00 65.69 319 LEU A CA 1
ATOM 2488 C C . LEU A 1 319 ? 23.890 3.924 -7.151 1.00 65.69 319 LEU A C 1
ATOM 2490 O O . LEU A 1 319 ? 23.175 2.959 -6.864 1.00 65.69 319 LEU A O 1
ATOM 2494 N N . PRO A 1 320 ? 25.238 3.813 -7.106 1.00 69.81 320 PRO A N 1
ATOM 2495 C CA . PRO A 1 320 ? 25.893 2.538 -6.798 1.00 69.81 320 PRO A CA 1
ATOM 2496 C C . PRO A 1 320 ? 25.612 2.069 -5.367 1.00 69.81 320 PRO A C 1
ATOM 2498 O O . PRO A 1 320 ? 25.365 0.887 -5.130 1.00 69.81 320 PRO A O 1
ATOM 2501 N N . LEU A 1 321 ? 25.602 2.992 -4.400 1.00 70.44 321 LEU A N 1
ATOM 2502 C CA . LEU A 1 321 ? 25.329 2.654 -3.004 1.00 70.44 321 LEU A CA 1
ATOM 2503 C C . LEU A 1 321 ? 23.863 2.232 -2.802 1.00 70.44 321 LEU A C 1
ATOM 2505 O O . LEU A 1 321 ? 23.592 1.262 -2.097 1.00 70.44 321 LEU A O 1
ATOM 2509 N N . THR A 1 322 ? 22.931 2.896 -3.486 1.00 65.94 322 THR A N 1
ATOM 2510 C CA . THR A 1 322 ? 21.521 2.492 -3.578 1.00 65.94 322 THR A CA 1
ATOM 2511 C C . THR A 1 322 ? 21.393 1.071 -4.108 1.00 65.94 322 THR A C 1
ATOM 2513 O O . THR A 1 322 ? 20.717 0.253 -3.488 1.00 65.94 322 THR A O 1
ATOM 2516 N N . PHE A 1 323 ? 22.089 0.748 -5.200 1.00 69.12 323 PHE A N 1
ATOM 2517 C CA . PHE A 1 323 ? 22.067 -0.589 -5.786 1.00 69.12 323 PHE A CA 1
ATOM 2518 C C . PHE A 1 323 ? 22.575 -1.655 -4.805 1.00 69.12 323 PHE A C 1
ATOM 2520 O O . PHE A 1 323 ? 21.917 -2.676 -4.606 1.00 69.12 323 PHE A O 1
ATOM 2527 N N . VAL A 1 324 ? 23.693 -1.398 -4.117 1.00 76.50 324 VAL A N 1
ATOM 2528 C CA . VAL A 1 324 ? 24.239 -2.313 -3.100 1.00 76.50 324 VAL A CA 1
ATOM 2529 C C . VAL A 1 324 ? 23.250 -2.527 -1.954 1.00 76.50 324 VAL A C 1
ATOM 2531 O O . VAL A 1 324 ? 22.958 -3.668 -1.596 1.00 76.50 324 VAL A O 1
ATOM 2534 N N . LEU A 1 325 ? 22.694 -1.453 -1.387 1.00 72.69 325 LEU A N 1
ATOM 2535 C CA . LEU A 1 325 ? 21.722 -1.561 -0.296 1.00 72.69 325 LEU A CA 1
ATOM 2536 C C . LEU A 1 325 ? 20.445 -2.282 -0.729 1.00 72.69 325 LEU A C 1
ATOM 2538 O O . LEU A 1 325 ? 19.881 -3.062 0.039 1.00 72.69 325 LEU A O 1
ATOM 2542 N N . MET A 1 326 ? 20.012 -2.058 -1.966 1.00 68.56 326 MET A N 1
ATOM 2543 C CA . MET A 1 326 ? 18.872 -2.737 -2.556 1.00 68.56 326 MET A CA 1
ATOM 2544 C C . MET A 1 326 ? 19.132 -4.240 -2.672 1.00 68.56 326 MET A C 1
ATOM 2546 O O . MET A 1 326 ? 18.329 -5.022 -2.166 1.00 68.56 326 MET A O 1
ATOM 2550 N N . MET A 1 327 ? 20.281 -4.657 -3.213 1.00 71.88 327 MET A N 1
ATOM 2551 C CA . MET A 1 327 ? 20.674 -6.073 -3.267 1.00 71.88 327 MET A CA 1
ATOM 2552 C C . MET A 1 327 ? 20.723 -6.707 -1.871 1.00 71.88 327 MET A C 1
ATOM 2554 O O . MET A 1 327 ? 20.195 -7.801 -1.662 1.00 71.88 327 MET A O 1
ATOM 2558 N N . LEU A 1 328 ? 21.266 -5.987 -0.884 1.00 74.38 328 LEU A N 1
ATOM 2559 C CA . LEU A 1 328 ? 21.283 -6.425 0.514 1.00 74.38 328 LEU A CA 1
ATOM 2560 C C . LEU A 1 328 ? 19.885 -6.513 1.143 1.00 74.38 328 LEU A C 1
ATOM 2562 O O . LEU A 1 328 ? 19.724 -7.226 2.130 1.00 74.38 328 LEU A O 1
ATOM 2566 N N . SER A 1 329 ? 18.883 -5.814 0.603 1.00 69.06 329 SER A N 1
ATOM 2567 C CA . SER A 1 329 ? 17.495 -5.847 1.084 1.00 69.06 329 SER A CA 1
ATOM 2568 C C . SER A 1 329 ? 16.639 -6.930 0.415 1.00 69.06 329 SER A C 1
ATOM 2570 O O . SER A 1 329 ? 15.776 -7.512 1.077 1.00 69.06 329 SER A O 1
ATOM 2572 N N . ILE A 1 330 ? 16.918 -7.255 -0.855 1.00 69.88 330 ILE A N 1
ATOM 2573 C CA . ILE A 1 330 ? 16.229 -8.313 -1.611 1.00 69.88 330 ILE A CA 1
ATOM 2574 C C . ILE A 1 330 ? 16.452 -9.663 -0.935 1.00 69.88 330 ILE A C 1
ATOM 2576 O O . ILE A 1 330 ? 15.491 -10.345 -0.597 1.00 69.88 330 ILE A O 1
ATOM 2580 N N . VAL A 1 331 ? 17.707 -10.017 -0.641 1.00 73.56 331 VAL A N 1
ATOM 2581 C CA . VAL A 1 331 ? 18.057 -11.323 -0.055 1.00 73.56 331 VAL A CA 1
ATOM 2582 C C . VAL A 1 331 ? 17.282 -11.637 1.240 1.00 73.56 331 VAL A C 1
ATOM 2584 O O . VAL A 1 331 ? 16.652 -12.694 1.307 1.00 73.56 331 VAL A O 1
ATOM 2587 N N . PRO A 1 332 ? 17.269 -10.779 2.283 1.00 72.38 332 PRO A N 1
ATOM 2588 C CA . PRO A 1 332 ? 16.502 -11.046 3.497 1.00 72.38 332 PRO A CA 1
ATOM 2589 C C . PRO A 1 332 ? 14.986 -10.950 3.283 1.00 72.38 332 PRO A C 1
ATOM 2591 O O . PRO A 1 332 ? 14.251 -11.697 3.935 1.00 72.38 332 PRO A O 1
ATOM 2594 N N . GLY A 1 333 ? 14.514 -10.071 2.391 1.00 66.31 333 GLY A N 1
ATOM 2595 C CA . GLY A 1 333 ? 13.099 -9.969 2.029 1.00 66.31 333 GLY A CA 1
ATOM 2596 C C . GLY A 1 333 ? 12.583 -11.264 1.401 1.00 66.31 333 GLY A C 1
ATOM 2597 O O . GLY A 1 333 ? 11.649 -11.882 1.920 1.00 66.31 333 GLY A O 1
ATOM 2598 N N . ASP A 1 334 ? 13.268 -11.739 0.365 1.00 68.06 334 ASP A N 1
ATOM 2599 C CA . ASP A 1 334 ? 12.968 -12.985 -0.334 1.00 68.06 334 ASP A CA 1
ATOM 2600 C C . ASP A 1 334 ? 13.123 -14.190 0.590 1.00 68.06 334 ASP A C 1
ATOM 2602 O O . ASP A 1 334 ? 12.231 -15.036 0.662 1.00 68.06 334 ASP A O 1
ATOM 2606 N N . ALA A 1 335 ? 14.197 -14.250 1.385 1.00 75.00 335 ALA A N 1
ATOM 2607 C CA . ALA A 1 335 ? 14.390 -15.320 2.360 1.00 75.00 335 ALA A CA 1
ATOM 2608 C C . ALA A 1 335 ? 13.255 -15.364 3.396 1.00 75.00 335 ALA A C 1
ATOM 2610 O O . ALA A 1 335 ? 12.799 -16.449 3.772 1.00 75.00 335 ALA A O 1
ATOM 2611 N N . TYR A 1 336 ? 12.759 -14.208 3.850 1.00 75.62 336 TYR A N 1
ATOM 2612 C CA . TYR A 1 336 ? 11.603 -14.152 4.740 1.00 75.62 336 TYR A CA 1
ATOM 2613 C C . TYR A 1 336 ? 10.337 -14.673 4.052 1.00 75.62 336 TYR A C 1
ATOM 2615 O O . TYR A 1 336 ? 9.628 -15.496 4.639 1.00 75.62 336 TYR A O 1
ATOM 2623 N N . MET A 1 337 ? 10.069 -14.249 2.813 1.00 70.31 337 MET A N 1
ATOM 2624 C CA . MET A 1 337 ? 8.888 -14.683 2.061 1.00 70.31 337 MET A CA 1
ATOM 2625 C C . MET A 1 337 ? 8.938 -16.178 1.730 1.00 70.31 337 MET A C 1
ATOM 2627 O O . MET A 1 337 ? 7.957 -16.891 1.948 1.00 70.31 337 MET A O 1
ATOM 2631 N N . LEU A 1 338 ? 10.096 -16.704 1.334 1.00 73.00 338 LEU A N 1
ATOM 2632 C CA . LEU A 1 338 ? 10.314 -18.136 1.122 1.00 73.00 338 LEU A CA 1
ATOM 2633 C C . LEU A 1 338 ? 10.149 -18.933 2.419 1.00 73.00 338 LEU A C 1
ATOM 2635 O O . LEU A 1 338 ? 9.464 -19.958 2.440 1.00 73.00 338 LEU A O 1
ATOM 2639 N N . ARG A 1 339 ? 10.704 -18.449 3.537 1.00 80.31 339 ARG A N 1
ATOM 2640 C CA . ARG A 1 339 ? 10.526 -19.074 4.857 1.00 80.31 339 ARG A CA 1
ATOM 2641 C C . ARG A 1 339 ? 9.060 -19.090 5.277 1.00 80.31 339 ARG A C 1
ATOM 2643 O O . ARG A 1 339 ? 8.609 -20.049 5.907 1.00 80.31 339 ARG A O 1
ATOM 2650 N N . LEU A 1 340 ? 8.321 -18.036 4.953 1.00 68.88 340 LEU A N 1
ATOM 2651 C CA . LEU A 1 340 ? 6.895 -17.919 5.212 1.00 68.88 340 LEU A CA 1
ATOM 2652 C C . LEU A 1 340 ? 6.111 -18.950 4.397 1.00 68.88 340 LEU A C 1
ATOM 2654 O O . LEU A 1 340 ? 5.349 -19.708 4.992 1.00 68.88 340 LEU A O 1
ATOM 2658 N N . VAL A 1 341 ? 6.367 -19.064 3.091 1.00 67.69 341 VAL A N 1
ATOM 2659 C CA . VAL A 1 341 ? 5.786 -20.111 2.229 1.00 67.69 341 VAL A CA 1
ATOM 2660 C C . VAL A 1 341 ? 6.116 -21.508 2.768 1.00 67.69 341 VAL A C 1
ATOM 2662 O O . VAL A 1 341 ? 5.225 -22.344 2.917 1.00 67.69 341 VAL A O 1
ATOM 2665 N N . TRP A 1 342 ? 7.374 -21.753 3.145 1.00 73.12 342 TRP A N 1
ATOM 2666 C CA . TRP A 1 342 ? 7.823 -23.045 3.670 1.00 73.12 342 TRP A CA 1
ATOM 2667 C C . TRP A 1 342 ? 7.117 -23.432 4.973 1.00 73.12 342 TRP A C 1
ATOM 2669 O O . TRP A 1 342 ? 6.675 -24.568 5.134 1.00 73.12 342 TRP A O 1
ATOM 2679 N N . ARG A 1 343 ? 6.958 -22.481 5.903 1.00 75.19 343 ARG A N 1
ATOM 2680 C CA . ARG A 1 343 ? 6.280 -22.705 7.192 1.00 75.19 343 ARG A CA 1
ATOM 2681 C C . ARG A 1 343 ? 4.771 -22.900 7.070 1.00 75.19 343 ARG A C 1
ATOM 2683 O O . ARG A 1 343 ? 4.167 -23.420 8.003 1.00 75.19 343 ARG A O 1
ATOM 2690 N N . LEU A 1 344 ? 4.172 -22.475 5.960 1.00 63.31 344 LEU A N 1
ATOM 2691 C CA . LEU A 1 344 ? 2.754 -22.683 5.670 1.00 63.31 344 LEU A CA 1
ATOM 2692 C C . LEU A 1 344 ? 2.476 -24.029 5.006 1.00 63.31 344 LEU A C 1
ATOM 2694 O O . LEU A 1 344 ? 1.302 -24.352 4.803 1.00 63.31 344 LEU A O 1
ATOM 2698 N N . ARG A 1 345 ? 3.509 -24.830 4.692 1.00 62.41 345 ARG A N 1
ATOM 2699 C CA . ARG A 1 345 ? 3.287 -26.222 4.303 1.00 62.41 345 ARG A CA 1
ATOM 2700 C C . ARG A 1 345 ? 2.479 -26.885 5.415 1.00 62.41 345 ARG A C 1
ATOM 2702 O O . ARG A 1 345 ? 2.896 -26.801 6.574 1.00 62.41 345 ARG A O 1
ATOM 2709 N N . PRO A 1 346 ? 1.329 -27.504 5.097 1.00 52.53 346 PRO A N 1
ATOM 2710 C CA . PRO A 1 346 ? 0.577 -28.237 6.092 1.00 52.53 346 PRO A CA 1
ATOM 2711 C C . PRO A 1 346 ? 1.541 -29.244 6.705 1.00 52.53 346 PRO A C 1
ATOM 2713 O O . PRO A 1 346 ? 2.018 -30.150 6.019 1.00 52.53 346 PRO A O 1
ATOM 2716 N N . ARG A 1 347 ? 1.884 -29.056 7.988 1.00 55.22 347 ARG A N 1
ATOM 2717 C CA . ARG A 1 347 ? 2.451 -30.151 8.768 1.00 55.22 347 ARG A CA 1
ATOM 2718 C C . ARG A 1 347 ? 1.434 -31.258 8.587 1.00 55.22 347 ARG A C 1
ATOM 2720 O O . ARG A 1 347 ? 0.271 -31.034 8.926 1.00 55.22 347 ARG A O 1
ATOM 2727 N N . ARG A 1 348 ? 1.836 -32.371 7.957 1.00 52.75 348 ARG A N 1
ATOM 2728 C CA . ARG A 1 348 ? 1.029 -33.589 7.957 1.00 52.75 348 ARG A CA 1
ATOM 2729 C C . ARG A 1 348 ? 0.651 -33.761 9.415 1.00 52.75 348 ARG A C 1
ATOM 2731 O O . ARG A 1 348 ? 1.538 -33.969 10.239 1.00 52.75 348 ARG A O 1
ATOM 2738 N N . VAL A 1 349 ? -0.614 -33.497 9.735 1.00 52.16 349 VAL A N 1
ATOM 2739 C CA . VAL A 1 349 ? -1.148 -33.792 11.054 1.00 52.16 349 VAL A CA 1
ATOM 2740 C C . VAL A 1 349 ? -0.846 -35.268 11.176 1.00 52.16 349 VAL A C 1
ATOM 2742 O O . VAL A 1 349 ? -1.316 -36.045 10.344 1.00 52.16 349 VAL A O 1
ATOM 2745 N N . GLN A 1 350 ? 0.092 -35.615 12.055 1.00 49.38 350 GLN A N 1
ATOM 2746 C CA . GLN A 1 350 ? 0.423 -37.000 12.308 1.00 49.38 350 GLN A CA 1
ATOM 2747 C C . GLN A 1 350 ? -0.889 -37.629 12.758 1.00 49.38 350 GLN A C 1
ATOM 2749 O O . GLN A 1 350 ? -1.328 -37.438 13.884 1.00 49.38 350 GLN A O 1
ATOM 2754 N N . LEU A 1 351 ? -1.539 -38.343 11.842 1.00 51.94 351 LEU A N 1
ATOM 2755 C CA . LEU A 1 351 ? -2.701 -39.197 12.074 1.00 51.94 351 LEU A CA 1
ATOM 2756 C C . LEU A 1 351 ? -2.302 -40.420 12.927 1.00 51.94 351 LEU A C 1
ATOM 2758 O O . LEU A 1 351 ? -2.863 -41.495 12.771 1.00 51.94 351 LEU A O 1
ATOM 2762 N N . GLN A 1 352 ? -1.293 -40.283 13.794 1.00 50.91 352 GLN A N 1
ATOM 2763 C CA . GLN A 1 352 ? -0.718 -41.370 14.578 1.00 50.91 352 GLN A CA 1
ATOM 2764 C C . GLN A 1 352 ? -1.385 -41.558 15.944 1.00 50.91 352 GLN A C 1
ATOM 2766 O O . GLN A 1 352 ? -1.132 -42.579 16.562 1.00 50.91 352 GLN A O 1
ATOM 2771 N N . GLU A 1 353 ? -2.282 -40.673 16.391 1.00 52.19 353 GLU A N 1
ATOM 2772 C CA . GLU A 1 353 ? -2.941 -40.830 17.704 1.00 52.19 353 GLU A CA 1
ATOM 2773 C C . GLU A 1 353 ? -4.389 -41.351 17.655 1.00 52.19 353 GLU A C 1
ATOM 2775 O O . GLU A 1 353 ? -5.003 -41.517 18.700 1.00 52.19 353 GLU A O 1
ATOM 2780 N N . VAL A 1 354 ? -4.948 -41.669 16.478 1.00 54.44 354 VAL A N 1
ATOM 2781 C CA . VAL A 1 354 ? -6.329 -42.208 16.385 1.00 54.44 354 VAL A CA 1
ATOM 2782 C C . VAL A 1 354 ? -6.370 -43.723 16.126 1.00 54.44 354 VAL A C 1
ATOM 2784 O O . VAL A 1 354 ? -7.438 -44.317 16.181 1.00 54.44 354 VAL A O 1
ATOM 2787 N N . ILE A 1 355 ? -5.229 -44.388 15.902 1.00 56.06 355 ILE A N 1
ATOM 2788 C CA . ILE A 1 355 ? -5.204 -45.838 15.601 1.00 56.06 355 ILE A CA 1
ATOM 2789 C C . ILE A 1 355 ? -4.735 -46.695 16.796 1.00 56.06 355 ILE A C 1
ATOM 2791 O O . ILE A 1 355 ? -4.930 -47.902 16.784 1.00 56.06 355 ILE A O 1
ATOM 2795 N N . THR A 1 356 ? -4.190 -46.121 17.874 1.00 55.62 356 THR A N 1
ATOM 2796 C CA . THR A 1 356 ? -3.651 -46.913 19.005 1.00 55.62 356 THR A CA 1
ATOM 2797 C C . THR A 1 356 ? -4.587 -47.099 20.205 1.00 55.62 356 THR A C 1
ATOM 2799 O O . THR A 1 356 ? -4.158 -47.665 21.206 1.00 55.62 356 THR A O 1
ATOM 2802 N N . HIS A 1 357 ? -5.856 -46.683 20.126 1.00 54.66 357 HIS A N 1
ATOM 2803 C CA . HIS A 1 357 ? -6.855 -46.937 21.183 1.00 54.66 357 HIS A CA 1
ATOM 2804 C C . HIS A 1 357 ? -8.204 -47.461 20.657 1.00 54.66 357 HIS A C 1
ATOM 2806 O O . HIS A 1 357 ? -9.236 -47.231 21.285 1.00 54.66 357 HIS A O 1
ATOM 2812 N N . GLY A 1 358 ? -8.193 -48.146 19.510 1.00 49.47 358 GLY A N 1
ATOM 2813 C CA . GLY A 1 358 ? -9.334 -48.920 19.008 1.00 49.47 358 GLY A CA 1
ATOM 2814 C C . GLY A 1 358 ? -9.198 -50.388 19.362 1.00 49.47 358 GLY A C 1
ATOM 2815 O O . GLY A 1 358 ? -8.119 -50.935 19.038 1.00 49.47 358 GLY A O 1
#

Radius of gyration: 23.53 Å; Cα contacts (8 Å, |Δi|>4): 423; chains: 1; bounding box: 63×70×86 Å

pLDDT: mean 77.04, std 14.35, range [37.22, 96.5]

Nearest PDB structures (foldseek):
  5nv9-assembly1_A  TM=1.632E-01  e=3.956E+00  Proteus mirabilis HI4320

Foldseek 3Di:
DDDDDDDDDDDDPPPPPPPDPDPDDQLLLVLVLLLLLLLLLCLLCLLLVVDQFCPPPVVVVSLQLSLLSQLLLLVCLQLVNLALLLQLLSLLLSLLVPCVQPHPFFLPDPPPPDDFDDDLSGTPCSNLQSRLPRSSPRRTRPSVVLVCVLQQNDVSDDPVRNVVCLVCSLVSSLLNVLVPLDQLVSSLVSLVVSLVSSVVSVVSSVVSCVVVNDPGSNVSHQDPVRNVVSVVSNVVVSVVRCVVSVVSGGDPRSVVVSVVSSVVSVVLSVLSSVVRSPPGDGGDTTDRNVVSVVVSSVSSSVSSNVSSVCCVVCSVPSNVVSVVVSVVSSVVSVVVVVVSVVVSPPPPPPPPPPPVPD

Secondary structure (DSSP, 8-state):
----------------------S---HHHHHHHHHHHHHHHIIIIITTTSSS-HHHH-HHHHHHHHHHHHHHHHHHHHTT--SHHHHHHHHHHHHIIIIIIIISSSSS-TTS-S-S-EETTEEHHIIIIIIIIIIIIIIIIHHHHHHHHHTT--TTS-HHHHHHHHHHHHHHHHHHHTTS---HHHHHHHHHHHHHHHHHHHHHHHHHHHHS--SSGGGGSPPHHHHHHHHHHHHHHHHHHTGGGGGGPPPHHHHHHHHHHHHHHHHHHHHHHHHHTT-PPPP------HHHHHHHHHHHHHHHHHHHHHHHHHHHHHHHHHHHHHHHHHHHHHHHHHHHHHHTS-----TTSSSTT-

Mean predicted aligned error: 9.6 Å

Sequence (358 aa):
MNESSGKSSGTTPVTTLHGTPTGTLNNTRWSWYLLVSLIAVTSAEGLSWSTPLIFPTGIFVLVIYGLHYLLIMDFLVRRRALTLRALAVGGVVIGFTTESLLTKVIWNPPWDEGETLRILGVGVFEVGFIVLVWHAWMSMALPVALTLRSFGLADILTPLQTRRILLALPLTMWIAAGLNGANPLLILLYSALNGFGILLAAWLFQHNARRQPFRDVTDMALTRRERRIVWGLTILVYAVFLPHRAEAFPAAGPFVLGMALVAGSIWLLGAVRRADTRQMPPVGPWRFQSRQFLRYLGYFLAASLVLSVVALVLNPVALPLTFVLMMLSIVPGDAYMLRLVWRLRPRRVQLQEVITHG

Solvent-accessible surface area (backbone atoms only — not comparable to full-atom values): 19312 Å² total; per-residue (Å²): 140,82,88,80,84,82,80,81,81,82,81,75,80,82,78,77,80,74,74,75,81,70,90,66,83,56,61,28,43,55,25,45,50,50,27,53,26,46,48,21,45,40,34,48,29,45,39,41,54,79,43,71,32,47,43,88,77,18,54,66,55,44,52,61,51,25,49,50,49,49,55,49,46,30,53,28,34,70,50,48,20,76,45,52,66,41,31,24,38,43,10,31,34,43,22,36,58,46,33,36,73,70,47,62,34,38,40,56,62,98,72,78,81,79,88,77,66,60,59,74,68,33,36,50,59,44,45,48,37,48,17,54,34,40,20,5,37,50,14,27,14,50,47,49,48,54,49,39,38,25,33,50,60,46,86,62,56,52,73,67,55,48,53,51,51,58,69,43,46,38,61,61,36,36,45,23,51,46,74,59,79,63,61,46,66,57,53,51,52,28,51,51,46,41,52,48,52,40,50,50,26,48,48,49,20,54,59,31,30,73,78,52,60,58,75,49,71,54,60,63,30,62,50,81,65,53,44,52,50,48,50,51,51,49,51,48,51,51,65,60,49,52,70,80,44,57,87,37,57,51,59,71,64,32,44,53,52,49,52,49,50,38,53,48,32,51,50,47,42,61,50,47,31,68,72,35,50,83,68,66,74,88,59,62,76,65,44,75,37,61,72,56,44,51,47,52,51,47,47,53,52,50,27,54,49,54,37,34,53,46,43,74,73,37,50,90,61,35,47,66,52,28,50,53,54,47,57,66,47,34,56,60,35,51,49,48,52,51,50,49,58,60,68,64,51,78,70,76,74,74,79,71,79,76,69,81,83,117